Protein AF-A0A2K3LV44-F1 (afdb_monomer_lite)

pLDDT: mean 75.23, std 11.63, range [29.77, 89.19]

Structure (mmCIF, N/CA/C/O backbone):
data_AF-A0A2K3LV44-F1
#
_entry.id   AF-A0A2K3LV44-F1
#
loop_
_atom_site.group_PDB
_atom_site.id
_atom_site.type_symbol
_atom_site.label_atom_id
_atom_site.label_alt_id
_atom_site.label_comp_id
_atom_site.label_asym_id
_atom_site.label_entity_id
_atom_site.label_seq_id
_atom_site.pdbx_PDB_ins_code
_atom_site.Cartn_x
_atom_site.Cartn_y
_atom_site.Cartn_z
_atom_site.occupancy
_atom_site.B_iso_or_equiv
_atom_site.auth_seq_id
_atom_site.auth_comp_id
_atom_site.auth_asym_id
_atom_site.auth_atom_id
_atom_site.pdbx_PDB_model_num
ATOM 1 N N . VAL A 1 1 ? 7.890 -5.044 5.762 1.00 76.31 1 VAL A N 1
ATOM 2 C CA . VAL A 1 1 ? 8.309 -5.546 7.099 1.00 76.31 1 VAL A CA 1
ATOM 3 C C . VAL A 1 1 ? 7.248 -5.267 8.156 1.00 76.31 1 VAL A C 1
ATOM 5 O O . VAL A 1 1 ? 6.601 -6.219 8.564 1.00 76.31 1 VAL A O 1
ATOM 8 N N . ILE A 1 2 ? 6.997 -4.005 8.540 1.00 81.62 2 ILE A N 1
ATOM 9 C CA . ILE A 1 2 ? 6.018 -3.651 9.595 1.00 81.62 2 ILE A CA 1
ATOM 10 C C . ILE A 1 2 ? 4.618 -4.216 9.297 1.00 81.62 2 ILE A C 1
ATOM 12 O O . ILE A 1 2 ? 4.069 -4.942 10.119 1.00 81.62 2 ILE A O 1
ATOM 16 N N . GLY A 1 3 ? 4.086 -3.979 8.091 1.00 81.62 3 GLY A N 1
ATOM 17 C CA . GLY A 1 3 ? 2.780 -4.517 7.682 1.00 81.62 3 GLY A CA 1
ATOM 18 C C . GLY A 1 3 ? 2.704 -6.045 7.766 1.00 81.62 3 GLY A C 1
ATOM 19 O O . GLY A 1 3 ? 1.795 -6.594 8.370 1.00 81.62 3 GLY A O 1
ATOM 20 N N . THR A 1 4 ? 3.706 -6.758 7.254 1.00 84.38 4 THR A N 1
ATOM 21 C CA . THR A 1 4 ? 3.745 -8.225 7.325 1.00 84.38 4 THR A CA 1
ATOM 22 C C . THR A 1 4 ? 3.849 -8.745 8.766 1.00 84.38 4 THR A C 1
ATOM 24 O O . THR A 1 4 ? 3.206 -9.735 9.101 1.00 84.38 4 THR A O 1
ATOM 27 N N . ALA A 1 5 ? 4.614 -8.081 9.638 1.00 84.69 5 ALA A N 1
ATOM 28 C CA . ALA A 1 5 ? 4.724 -8.462 11.047 1.00 84.69 5 ALA A CA 1
ATOM 29 C C . ALA A 1 5 ? 3.389 -8.278 11.792 1.00 84.69 5 ALA A C 1
ATOM 31 O O . ALA A 1 5 ? 2.983 -9.160 12.549 1.00 84.69 5 ALA A O 1
ATOM 32 N N . PHE A 1 6 ? 2.668 -7.185 11.522 1.00 82.75 6 PHE A N 1
ATOM 33 C CA . PHE A 1 6 ? 1.318 -6.977 12.054 1.00 82.75 6 PHE A CA 1
ATOM 34 C C . PHE A 1 6 ? 0.302 -7.969 11.493 1.00 82.75 6 PHE A C 1
ATOM 36 O O . PHE A 1 6 ? -0.512 -8.499 12.247 1.00 82.75 6 PHE A O 1
ATOM 43 N N . ALA A 1 7 ? 0.386 -8.296 10.204 1.00 84.94 7 ALA A N 1
ATOM 44 C CA . ALA A 1 7 ? -0.467 -9.311 9.599 1.00 84.94 7 ALA A CA 1
ATOM 45 C C . ALA A 1 7 ? -0.284 -10.685 10.262 1.00 84.94 7 ALA A C 1
ATOM 47 O O . ALA A 1 7 ? -1.265 -11.358 10.570 1.00 84.94 7 ALA A O 1
ATOM 48 N N . LEU A 1 8 ? 0.965 -11.089 10.523 1.00 84.50 8 LEU A N 1
ATOM 49 C CA . LEU A 1 8 ? 1.279 -12.339 11.221 1.00 84.50 8 LEU A CA 1
ATOM 50 C C . LEU A 1 8 ? 0.765 -12.337 12.665 1.00 84.50 8 LEU A C 1
ATOM 52 O O . LEU A 1 8 ? 0.221 -13.349 13.114 1.00 84.50 8 LEU A O 1
ATOM 56 N N . ASN A 1 9 ? 0.879 -11.203 13.361 1.00 84.19 9 ASN A N 1
ATOM 57 C CA . ASN A 1 9 ? 0.291 -11.032 14.686 1.00 84.19 9 ASN A CA 1
ATOM 58 C C . ASN A 1 9 ? -1.231 -11.229 14.648 1.00 84.19 9 ASN A C 1
ATOM 60 O O . ASN A 1 9 ? -1.779 -11.986 15.438 1.00 84.19 9 ASN A O 1
ATOM 64 N N . MET A 1 10 ? -1.921 -10.647 13.671 1.00 78.75 10 MET A N 1
ATOM 65 C CA . MET A 1 10 ? -3.376 -10.782 13.554 1.00 78.75 10 MET A CA 1
ATOM 66 C C . MET A 1 10 ? -3.849 -12.179 13.127 1.00 78.75 10 MET A C 1
ATOM 68 O O . MET A 1 10 ? -4.867 -12.658 13.627 1.00 78.75 10 MET A O 1
ATOM 72 N N . LEU A 1 11 ? -3.155 -12.833 12.188 1.00 81.31 11 LEU A N 1
ATOM 73 C CA . LEU A 1 11 ? -3.575 -14.135 11.650 1.00 81.31 11 LEU A CA 1
ATOM 74 C C . LEU A 1 11 ? -3.263 -15.294 12.598 1.00 81.31 11 LEU A C 1
ATOM 76 O O . LEU A 1 11 ? -4.077 -16.207 12.736 1.00 81.31 11 LEU A O 1
ATOM 80 N N . PHE A 1 12 ? -2.084 -15.267 13.219 1.00 82.50 12 PHE A N 1
ATOM 81 C CA . PHE A 1 12 ? -1.539 -16.397 13.970 1.00 82.50 12 PHE A CA 1
ATOM 82 C C . PHE A 1 12 ? -1.337 -16.095 15.464 1.00 82.50 12 PHE A C 1
ATOM 84 O O . PHE A 1 12 ? -0.885 -16.977 16.188 1.00 82.50 12 PHE A O 1
ATOM 91 N N . ASN A 1 13 ? -1.676 -14.885 15.941 1.00 82.06 13 ASN A N 1
ATOM 92 C CA . ASN A 1 13 ? -1.375 -14.403 17.302 1.00 82.06 13 ASN A CA 1
ATOM 93 C C . ASN A 1 13 ? 0.116 -14.533 17.665 1.00 82.06 13 ASN A C 1
ATOM 95 O O . ASN A 1 13 ? 0.473 -14.807 18.810 1.00 82.06 13 ASN A O 1
ATOM 99 N N . ILE A 1 14 ? 0.999 -14.367 16.675 1.00 83.25 14 ILE A N 1
ATOM 100 C CA . ILE A 1 14 ? 2.451 -14.425 16.865 1.00 83.25 14 ILE A CA 1
ATOM 101 C C . ILE A 1 14 ? 2.949 -13.038 17.299 1.00 83.25 14 ILE A C 1
ATOM 103 O O . ILE A 1 14 ? 2.638 -12.053 16.628 1.00 83.25 14 ILE A O 1
ATOM 107 N N . PRO A 1 15 ? 3.772 -12.923 18.357 1.00 86.31 15 PRO A N 1
ATOM 108 C CA . PRO A 1 15 ? 4.292 -11.632 18.792 1.00 86.31 15 PRO A CA 1
ATOM 109 C C . PRO A 1 15 ? 5.104 -10.949 17.684 1.00 86.31 15 PRO A C 1
ATOM 111 O O . PRO A 1 15 ? 5.874 -11.587 16.962 1.00 86.31 15 PRO A O 1
ATOM 114 N N . VAL A 1 16 ? 4.966 -9.624 17.586 1.00 83.56 16 VAL A N 1
ATOM 115 C CA . VAL A 1 16 ? 5.512 -8.803 16.487 1.00 83.56 16 VAL A CA 1
ATOM 116 C C . VAL A 1 16 ? 7.018 -9.009 16.291 1.00 83.56 16 VAL A C 1
ATOM 118 O O . VAL A 1 16 ? 7.469 -9.077 15.153 1.00 83.56 16 VAL A O 1
ATOM 121 N N . TRP A 1 17 ? 7.790 -9.195 17.367 1.00 85.81 17 TRP A N 1
ATOM 122 C CA . TRP A 1 17 ? 9.231 -9.476 17.295 1.00 85.81 17 TRP A CA 1
ATOM 123 C C . TRP A 1 17 ? 9.557 -10.752 16.504 1.00 85.81 17 TRP A C 1
ATOM 125 O O . TRP A 1 17 ? 10.447 -10.740 15.653 1.00 85.81 17 TRP A O 1
ATOM 135 N N . ILE A 1 18 ? 8.797 -11.831 16.721 1.00 86.44 18 ILE A N 1
ATOM 136 C CA . ILE A 1 18 ? 8.933 -13.073 15.945 1.00 86.44 18 ILE A CA 1
ATOM 137 C C . ILE A 1 18 ? 8.455 -12.837 14.511 1.00 86.44 18 ILE A C 1
ATOM 139 O O . ILE A 1 18 ? 9.095 -13.298 13.568 1.00 86.44 18 ILE A O 1
ATOM 143 N N . GLY A 1 19 ? 7.380 -12.062 14.336 1.00 84.56 19 GLY A N 1
ATOM 144 C CA . GLY A 1 19 ? 6.898 -11.638 13.023 1.00 84.56 19 GLY A CA 1
ATOM 145 C C . GLY A 1 19 ? 7.983 -10.938 12.200 1.00 84.56 19 GLY A C 1
ATOM 146 O O . GLY A 1 19 ? 8.208 -11.307 11.053 1.00 84.56 19 GLY A O 1
ATOM 147 N N . VAL A 1 20 ? 8.718 -9.988 12.784 1.00 86.75 20 VAL A N 1
ATOM 148 C CA . VAL A 1 20 ? 9.829 -9.288 12.115 1.00 86.75 20 VAL A CA 1
ATOM 149 C C . VAL A 1 20 ? 10.936 -10.265 11.708 1.00 86.75 20 VAL A C 1
ATOM 151 O O . VAL A 1 20 ? 11.400 -10.227 10.567 1.00 86.75 20 VAL A O 1
ATOM 154 N N . LEU A 1 21 ? 11.318 -11.192 12.586 1.00 86.56 21 LEU A N 1
ATOM 155 C CA . LEU A 1 21 ? 12.355 -12.181 12.282 1.00 86.56 21 LEU A CA 1
ATOM 156 C C . LEU A 1 21 ? 11.927 -13.118 11.137 1.00 86.56 21 LEU A C 1
ATOM 158 O O . LEU A 1 21 ? 12.688 -13.358 10.198 1.00 86.56 21 LEU A O 1
ATOM 162 N N . LEU A 1 22 ? 10.664 -13.551 11.147 1.00 84.50 22 LEU A N 1
ATOM 163 C CA . LEU A 1 22 ? 10.071 -14.363 10.085 1.00 84.50 22 LEU A CA 1
ATOM 164 C C . LEU A 1 22 ? 9.977 -13.599 8.757 1.00 84.50 22 LEU A C 1
ATOM 166 O O . LEU A 1 22 ? 10.165 -14.180 7.689 1.00 84.50 22 LEU A O 1
ATOM 170 N N . THR A 1 23 ? 9.736 -12.286 8.802 1.00 84.56 23 THR A N 1
ATOM 171 C CA . THR A 1 23 ? 9.733 -11.469 7.583 1.00 84.56 23 THR A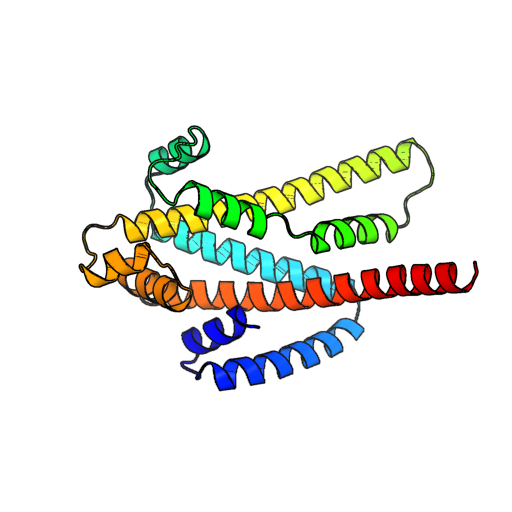 CA 1
ATOM 172 C C . THR A 1 23 ? 11.107 -11.392 6.937 1.00 84.56 23 THR A C 1
ATOM 174 O O . THR A 1 23 ? 11.175 -11.502 5.716 1.00 84.56 23 THR A O 1
ATOM 177 N N . GLY A 1 24 ? 12.184 -11.296 7.721 1.00 83.56 24 GLY A N 1
ATOM 178 C CA . GLY A 1 24 ? 13.554 -11.376 7.204 1.00 83.56 24 GLY A CA 1
ATOM 179 C C . GLY A 1 24 ? 13.852 -12.721 6.533 1.00 83.56 24 GLY A C 1
ATOM 180 O O . GLY A 1 24 ? 14.472 -12.767 5.475 1.00 83.56 24 GLY A O 1
ATOM 181 N N . LEU A 1 25 ? 13.334 -13.824 7.080 1.00 84.94 25 LEU A N 1
ATOM 182 C CA . LEU A 1 25 ? 13.419 -15.128 6.416 1.00 84.94 25 LEU A CA 1
ATOM 183 C C . LEU A 1 25 ? 12.634 -15.138 5.092 1.00 84.94 25 LEU A C 1
ATOM 185 O O . LEU A 1 25 ? 13.127 -15.624 4.075 1.00 84.94 25 LEU A O 1
ATOM 189 N N . SER A 1 26 ? 11.425 -14.562 5.085 1.00 81.94 26 SER A N 1
ATOM 190 C CA . SER A 1 26 ? 10.590 -14.489 3.880 1.00 81.94 26 SER A CA 1
ATOM 191 C C . SER A 1 26 ? 11.228 -13.644 2.776 1.00 81.94 26 SER A C 1
ATOM 193 O O . SER A 1 26 ? 11.139 -14.017 1.611 1.00 81.94 26 SER A O 1
ATOM 195 N N . THR A 1 27 ? 11.930 -12.556 3.119 1.00 82.25 27 THR A N 1
ATOM 196 C CA . THR A 1 27 ? 12.619 -11.719 2.128 1.00 82.25 27 THR A CA 1
ATOM 197 C C . THR A 1 27 ? 13.813 -12.445 1.512 1.00 82.25 27 THR A C 1
ATOM 199 O O . THR A 1 27 ? 14.011 -12.355 0.303 1.00 82.25 27 THR A O 1
ATOM 202 N N . LEU A 1 28 ? 14.567 -13.222 2.299 1.00 81.31 28 LEU A N 1
ATOM 203 C CA . LEU A 1 28 ? 15.644 -14.082 1.791 1.00 81.31 28 LEU A CA 1
ATOM 204 C C . LEU A 1 28 ? 15.109 -15.166 0.850 1.00 81.31 28 LEU A C 1
ATOM 206 O O . LEU A 1 28 ? 15.647 -15.369 -0.239 1.00 81.31 28 LEU A O 1
ATOM 210 N N . MET A 1 29 ? 14.016 -15.826 1.235 1.00 79.81 29 MET A N 1
ATOM 211 C CA . MET A 1 29 ? 13.343 -16.813 0.387 1.00 79.81 29 MET A CA 1
ATOM 212 C C . MET A 1 29 ? 12.825 -16.183 -0.913 1.00 79.81 29 MET A C 1
ATOM 214 O O . MET A 1 29 ? 12.915 -16.787 -1.981 1.00 79.81 29 MET A O 1
ATOM 218 N N . LEU A 1 30 ? 12.326 -14.951 -0.844 1.00 76.38 30 LEU A N 1
ATOM 219 C CA . LEU A 1 30 ? 11.831 -14.216 -2.001 1.00 76.38 30 LEU A CA 1
ATOM 220 C C . LEU A 1 30 ? 12.958 -13.791 -2.952 1.00 76.38 30 LEU A C 1
ATOM 222 O O . LEU A 1 30 ? 12.802 -13.907 -4.166 1.00 76.38 30 LEU A O 1
ATOM 226 N N . LEU A 1 31 ? 14.111 -13.380 -2.419 1.00 75.31 31 LEU A N 1
ATOM 227 C CA . LEU A 1 31 ? 15.324 -13.125 -3.205 1.00 75.31 31 LEU A CA 1
ATOM 228 C C . LEU A 1 31 ? 15.814 -14.395 -3.918 1.00 75.31 31 LEU A C 1
ATOM 230 O O . LEU A 1 31 ? 16.201 -14.329 -5.083 1.00 75.31 31 LEU A O 1
ATOM 234 N N . ALA A 1 32 ? 15.743 -15.558 -3.264 1.00 78.19 32 ALA A N 1
ATOM 235 C CA . ALA A 1 32 ? 16.048 -16.838 -3.906 1.00 78.19 32 ALA A CA 1
ATOM 236 C C . ALA A 1 32 ? 15.051 -17.160 -5.035 1.00 78.19 32 ALA A C 1
ATOM 238 O O . ALA A 1 32 ? 15.444 -17.604 -6.114 1.00 78.19 32 ALA A O 1
ATOM 239 N N . LEU A 1 33 ? 13.763 -16.866 -4.833 1.00 73.56 33 LEU A N 1
ATOM 240 C CA . LEU A 1 33 ? 12.731 -17.036 -5.859 1.00 73.56 33 LEU A CA 1
ATOM 241 C C . LEU A 1 33 ? 12.902 -16.054 -7.034 1.00 73.56 33 LEU A C 1
ATOM 243 O O . LEU A 1 33 ? 12.568 -16.389 -8.168 1.00 73.56 33 LEU A O 1
ATOM 247 N N . GLN A 1 34 ? 13.471 -14.869 -6.798 1.00 69.56 34 GLN A N 1
ATOM 248 C CA . GLN A 1 34 ? 13.750 -13.878 -7.843 1.00 69.56 34 GLN A CA 1
ATOM 249 C C . GLN A 1 34 ? 14.724 -14.415 -8.910 1.00 69.56 34 GLN A C 1
ATOM 251 O O . GLN A 1 34 ? 14.614 -14.051 -10.083 1.00 69.56 34 GLN A O 1
ATOM 256 N N . GLN A 1 35 ? 15.620 -15.341 -8.545 1.00 72.44 35 GLN A N 1
ATOM 257 C CA . GLN A 1 35 ? 16.549 -15.987 -9.483 1.00 72.44 35 GLN A CA 1
ATOM 258 C C . GLN A 1 35 ? 15.848 -16.909 -10.500 1.00 72.44 35 GLN A C 1
ATOM 260 O O . GLN A 1 35 ? 16.417 -17.205 -11.548 1.00 72.44 35 GLN A O 1
ATOM 265 N N . TYR A 1 36 ? 14.599 -17.319 -10.244 1.00 71.75 36 TYR A N 1
ATOM 266 C CA . TYR A 1 36 ? 13.826 -18.208 -11.124 1.00 71.75 36 TYR A CA 1
ATOM 267 C C . TYR A 1 36 ? 13.140 -17.501 -12.310 1.00 71.75 36 TYR A C 1
ATOM 269 O O . TYR A 1 36 ? 12.557 -18.167 -13.170 1.00 71.75 36 TYR A O 1
ATOM 277 N N . GLY A 1 37 ? 13.231 -16.169 -12.405 1.00 71.31 37 GLY A N 1
ATOM 278 C CA . GLY A 1 37 ? 12.916 -15.416 -13.623 1.00 71.31 37 GLY A CA 1
ATOM 279 C C . GLY A 1 37 ? 11.764 -14.408 -13.517 1.00 71.31 37 GLY A C 1
ATOM 280 O O . GLY A 1 37 ? 10.757 -14.614 -12.840 1.00 71.31 37 GLY A O 1
ATOM 281 N N . VAL A 1 38 ? 11.897 -13.318 -14.284 1.00 71.44 38 VAL A N 1
ATOM 282 C CA . VAL A 1 38 ? 11.047 -12.109 -14.227 1.00 71.44 38 VAL A CA 1
ATOM 283 C C . VAL A 1 38 ? 9.558 -12.387 -14.484 1.00 71.44 38 VAL A C 1
ATOM 285 O O . VAL A 1 38 ? 8.708 -11.827 -13.800 1.00 71.44 38 VAL A O 1
ATOM 288 N N . ARG A 1 39 ? 9.211 -13.301 -15.406 1.00 73.44 39 ARG A N 1
ATOM 289 C CA . ARG A 1 39 ? 7.797 -13.588 -15.740 1.00 73.44 39 ARG A CA 1
ATOM 290 C C . ARG A 1 39 ? 7.006 -14.209 -14.586 1.00 73.44 39 ARG A C 1
ATOM 292 O O . ARG A 1 39 ? 5.816 -13.951 -14.452 1.00 73.44 39 ARG A O 1
ATOM 299 N N . LYS A 1 40 ? 7.636 -15.068 -13.777 1.00 79.44 40 LYS A N 1
ATOM 300 C CA . LYS A 1 40 ? 6.963 -15.721 -12.637 1.00 79.44 40 LYS A CA 1
ATOM 301 C C . LYS A 1 40 ? 6.650 -14.711 -11.542 1.00 79.44 40 LYS A C 1
ATOM 303 O O . LYS A 1 40 ? 5.612 -14.793 -10.894 1.00 79.44 40 LYS A O 1
ATOM 308 N N . LEU A 1 41 ? 7.544 -13.748 -11.383 1.00 75.88 41 LEU A N 1
ATOM 309 C CA . LEU A 1 41 ? 7.432 -12.700 -10.395 1.00 75.88 41 LEU A CA 1
ATOM 310 C C . LEU A 1 41 ? 6.378 -11.654 -10.769 1.00 75.88 41 LEU A C 1
ATOM 312 O O . LEU A 1 41 ? 5.605 -11.247 -9.912 1.00 75.88 41 LEU A O 1
ATOM 316 N N . GLU A 1 42 ? 6.278 -11.293 -12.047 1.00 76.50 42 GLU A N 1
ATOM 317 C CA . GLU A 1 42 ? 5.192 -10.445 -12.553 1.00 76.50 42 GLU A CA 1
ATOM 318 C C . GLU A 1 42 ? 3.815 -11.068 -12.269 1.00 76.50 42 GLU A C 1
ATOM 320 O O . GLU A 1 42 ? 2.929 -10.406 -11.729 1.00 76.50 42 GLU A O 1
ATOM 325 N N . PHE A 1 43 ? 3.662 -12.374 -12.526 1.00 82.50 43 PHE A N 1
ATOM 326 C CA . PHE A 1 43 ? 2.434 -13.102 -12.196 1.00 82.50 43 PHE A CA 1
ATOM 327 C C . PHE A 1 43 ? 2.152 -13.122 -10.685 1.00 82.50 43 PHE A C 1
ATOM 329 O O . PHE A 1 43 ? 1.006 -12.955 -10.268 1.00 82.50 43 PHE A O 1
ATOM 336 N N . LEU A 1 44 ? 3.188 -13.286 -9.855 1.00 84.19 44 LEU A N 1
ATOM 337 C CA . LEU A 1 44 ? 3.063 -13.242 -8.397 1.00 84.19 44 LEU A CA 1
ATOM 338 C C . LEU A 1 44 ? 2.591 -11.864 -7.907 1.00 84.19 44 LEU A C 1
ATOM 340 O O . LEU A 1 44 ? 1.682 -11.799 -7.084 1.00 84.19 44 LEU A O 1
ATOM 344 N N . ILE A 1 45 ? 3.158 -10.770 -8.427 1.00 81.56 45 ILE A N 1
ATOM 345 C CA . ILE A 1 45 ? 2.728 -9.403 -8.089 1.00 81.56 45 ILE A CA 1
ATOM 346 C C . ILE A 1 45 ? 1.274 -9.188 -8.515 1.00 81.56 45 ILE A C 1
ATOM 348 O O . ILE A 1 45 ? 0.472 -8.717 -7.711 1.00 81.56 45 ILE A O 1
ATOM 352 N N . ALA A 1 46 ? 0.906 -9.576 -9.739 1.00 83.00 46 ALA A N 1
ATOM 353 C CA . ALA A 1 46 ? -0.468 -9.453 -10.224 1.00 83.00 46 ALA A CA 1
ATOM 354 C C . ALA A 1 46 ? -1.459 -10.221 -9.331 1.00 83.00 46 ALA A C 1
ATOM 356 O O . ALA A 1 46 ? -2.511 -9.691 -8.973 1.00 83.00 46 ALA A O 1
ATOM 357 N N . PHE A 1 47 ? -1.098 -11.434 -8.902 1.00 88.62 47 PHE A N 1
ATOM 358 C CA . PHE A 1 47 ? -1.887 -12.231 -7.961 1.00 88.62 47 PHE A CA 1
ATOM 359 C C . PHE A 1 47 ? -2.023 -11.562 -6.582 1.00 88.62 47 PHE A C 1
ATOM 361 O O . PHE A 1 47 ? -3.119 -11.526 -6.016 1.00 88.62 47 PHE A O 1
ATOM 368 N N . LEU A 1 48 ? -0.938 -10.994 -6.043 1.00 86.00 48 LEU A N 1
ATOM 369 C CA . LEU A 1 48 ? -0.950 -10.275 -4.764 1.00 86.00 48 LEU A CA 1
ATOM 370 C C . LEU A 1 48 ? -1.840 -9.026 -4.833 1.00 86.00 48 LEU A C 1
ATOM 372 O O . LEU A 1 48 ? -2.678 -8.829 -3.956 1.00 86.00 48 LEU A O 1
ATOM 376 N N . VAL A 1 49 ? -1.719 -8.222 -5.893 1.00 84.94 49 VAL A N 1
ATOM 377 C CA . VAL A 1 49 ? -2.552 -7.026 -6.108 1.00 84.94 49 VAL A CA 1
ATOM 378 C C . VAL A 1 49 ? -4.023 -7.402 -6.267 1.00 84.94 49 VAL A C 1
ATOM 380 O O . VAL A 1 49 ? -4.883 -6.771 -5.654 1.00 84.94 49 VAL A O 1
ATOM 383 N N . PHE A 1 50 ? -4.323 -8.459 -7.023 1.00 88.00 50 PHE A N 1
ATOM 384 C CA . PHE A 1 50 ? -5.687 -8.967 -7.158 1.00 88.00 50 PHE A CA 1
ATOM 385 C C . PHE A 1 50 ? -6.262 -9.428 -5.814 1.00 88.00 50 PHE A C 1
ATOM 387 O O . PHE A 1 50 ? -7.410 -9.125 -5.502 1.00 88.00 50 PHE A O 1
ATOM 394 N N . THR A 1 51 ? -5.455 -10.096 -4.986 1.00 89.19 51 THR A N 1
ATOM 395 C CA . THR A 1 51 ? -5.857 -10.515 -3.635 1.00 89.19 51 THR A CA 1
ATOM 396 C C . THR A 1 51 ? -6.193 -9.306 -2.760 1.00 89.19 51 THR A C 1
ATOM 398 O O . THR A 1 51 ? -7.240 -9.294 -2.119 1.00 89.19 51 THR A O 1
ATOM 401 N N . ILE A 1 52 ? -5.359 -8.258 -2.776 1.00 87.75 52 ILE A N 1
ATOM 402 C CA . ILE A 1 52 ? -5.612 -7.009 -2.036 1.00 87.75 52 ILE A CA 1
ATOM 403 C C . ILE A 1 52 ? -6.920 -6.362 -2.506 1.00 87.75 52 ILE A C 1
ATOM 405 O O . ILE A 1 52 ? -7.763 -6.007 -1.680 1.00 87.75 52 ILE A O 1
ATOM 409 N N . ALA A 1 53 ? -7.108 -6.245 -3.823 1.00 86.12 53 ALA A N 1
ATOM 410 C CA . ALA A 1 53 ? -8.319 -5.682 -4.409 1.00 86.12 53 ALA A CA 1
ATOM 411 C C . ALA A 1 53 ? -9.568 -6.477 -3.999 1.00 86.12 53 ALA A C 1
ATOM 413 O O . ALA A 1 53 ? -10.551 -5.886 -3.561 1.00 86.12 53 ALA A O 1
ATOM 414 N N . ALA A 1 54 ? -9.517 -7.809 -4.079 1.00 88.38 54 ALA A N 1
ATOM 415 C CA . ALA A 1 54 ? -10.620 -8.685 -3.698 1.00 88.38 54 ALA A CA 1
ATOM 416 C C . ALA A 1 54 ? -10.961 -8.578 -2.203 1.00 88.38 54 ALA A C 1
ATOM 418 O O . ALA A 1 54 ? -12.140 -8.513 -1.853 1.00 88.38 54 ALA A O 1
ATOM 419 N N . CYS A 1 55 ? -9.954 -8.510 -1.326 1.00 86.69 55 CYS A N 1
ATOM 420 C CA . CYS A 1 55 ? -10.159 -8.320 0.110 1.00 86.69 55 CYS A CA 1
ATOM 421 C C . CYS A 1 55 ? -10.878 -6.998 0.405 1.00 86.69 55 CYS A C 1
ATOM 423 O O . CYS A 1 55 ? -11.911 -7.012 1.069 1.00 86.69 55 CYS A O 1
ATOM 425 N N . PHE A 1 56 ? -10.389 -5.872 -0.124 1.00 83.12 56 PHE A N 1
ATOM 426 C CA . PHE A 1 56 ? -11.015 -4.570 0.132 1.00 83.12 56 PHE A CA 1
ATOM 427 C C . PHE A 1 56 ? -12.377 -4.412 -0.538 1.00 83.12 56 PHE A C 1
ATOM 429 O O . PHE A 1 56 ? -13.259 -3.769 0.027 1.00 83.12 56 PHE A O 1
ATOM 436 N N . TRP A 1 57 ? -12.593 -5.036 -1.697 1.00 84.44 57 TRP A N 1
ATOM 437 C CA . TRP A 1 57 ? -13.912 -5.067 -2.325 1.00 84.44 57 TRP A CA 1
ATOM 438 C C . TRP A 1 57 ? -14.917 -5.843 -1.471 1.00 84.44 57 TRP A C 1
ATOM 440 O O . TRP A 1 57 ? -16.051 -5.398 -1.288 1.00 84.44 57 TRP A O 1
ATOM 450 N N . ALA A 1 58 ? -14.504 -6.986 -0.915 1.00 84.31 58 ALA A N 1
ATOM 451 C CA . ALA A 1 58 ? -15.333 -7.739 0.016 1.00 84.31 58 ALA A CA 1
ATOM 452 C C . ALA A 1 58 ? -15.670 -6.889 1.251 1.00 84.31 58 ALA A C 1
ATOM 454 O O . ALA A 1 58 ? -16.844 -6.774 1.598 1.00 84.31 58 ALA A O 1
ATOM 455 N N . GLU A 1 59 ? -14.680 -6.235 1.868 1.00 79.75 59 GLU A N 1
ATOM 456 C CA . GLU A 1 59 ? -14.912 -5.359 3.027 1.00 79.75 59 GLU A CA 1
ATOM 457 C C . GLU A 1 59 ? -15.841 -4.185 2.713 1.00 79.75 59 GLU A C 1
ATOM 459 O O . GLU A 1 59 ? -16.740 -3.900 3.501 1.00 79.75 59 GLU A O 1
ATOM 464 N N . LEU A 1 60 ? -15.701 -3.560 1.542 1.00 80.00 60 LEU A N 1
ATOM 465 C CA . LEU A 1 60 ? -16.602 -2.502 1.088 1.00 80.00 60 LEU A CA 1
ATOM 466 C C . LEU A 1 60 ? -18.050 -3.003 0.963 1.00 80.00 60 LEU A C 1
ATOM 468 O O . LEU A 1 60 ? -18.987 -2.323 1.385 1.00 80.00 60 LEU A O 1
ATOM 472 N N . GLY A 1 61 ? -18.236 -4.215 0.429 1.00 79.12 61 GLY A N 1
ATOM 473 C CA . GLY A 1 61 ? -19.544 -4.865 0.324 1.00 79.12 61 GLY A CA 1
ATOM 474 C C . GLY A 1 61 ? -20.179 -5.190 1.681 1.00 79.12 61 GLY A C 1
ATOM 475 O O . GLY A 1 61 ? -21.401 -5.106 1.817 1.00 79.12 61 GLY A O 1
ATOM 476 N N . TYR A 1 62 ? -19.367 -5.516 2.691 1.00 77.06 62 TYR A N 1
ATOM 477 C CA . TYR A 1 62 ? -19.834 -5.740 4.064 1.00 77.06 62 TYR A CA 1
ATOM 478 C C . TYR A 1 62 ? -20.129 -4.435 4.810 1.00 77.06 62 TYR A C 1
ATOM 480 O O . TYR A 1 62 ? -21.139 -4.361 5.507 1.00 77.06 62 TYR A O 1
ATOM 488 N N . ALA A 1 63 ? -19.292 -3.409 4.641 1.00 71.00 63 ALA A N 1
ATOM 489 C CA . ALA A 1 63 ? -19.447 -2.117 5.306 1.00 71.00 63 ALA A CA 1
ATOM 490 C C . ALA A 1 63 ? -20.673 -1.335 4.824 1.00 71.00 63 ALA A C 1
ATOM 492 O O . ALA A 1 63 ? -21.185 -0.510 5.575 1.00 71.00 63 ALA A O 1
ATOM 493 N N . LYS A 1 64 ? -21.147 -1.599 3.594 1.00 71.12 64 LYS A N 1
ATOM 494 C CA . LYS A 1 64 ? -22.291 -0.921 2.953 1.00 71.12 64 LYS A CA 1
ATOM 495 C C . LYS A 1 64 ? -22.311 0.597 3.218 1.00 71.12 64 LYS A C 1
ATOM 497 O O . LYS A 1 64 ? -23.309 1.108 3.730 1.00 71.12 64 LYS A O 1
ATOM 502 N N . PRO A 1 65 ? -21.230 1.328 2.896 1.00 72.94 65 PRO A N 1
ATOM 503 C CA . PRO A 1 65 ? -21.235 2.778 3.037 1.00 72.94 65 PRO A CA 1
ATOM 504 C C . PRO A 1 65 ? -22.316 3.392 2.138 1.00 72.94 65 PRO A C 1
ATOM 506 O O . PRO A 1 65 ? -22.612 2.861 1.062 1.00 72.94 65 PRO A O 1
ATOM 509 N N . ASP A 1 66 ? -22.897 4.523 2.551 1.00 76.38 66 ASP A N 1
ATOM 510 C CA . ASP A 1 66 ? -23.834 5.253 1.698 1.00 76.38 66 ASP A CA 1
ATOM 511 C C . ASP A 1 66 ? -23.095 5.753 0.447 1.00 76.38 66 ASP A C 1
ATOM 513 O O . ASP A 1 66 ? -22.280 6.680 0.488 1.00 76.38 66 ASP A O 1
ATOM 517 N N . ALA A 1 67 ? -23.387 5.122 -0.692 1.00 75.69 67 ALA A N 1
ATOM 518 C CA . ALA A 1 67 ? -22.757 5.435 -1.967 1.00 75.69 67 ALA A CA 1
ATOM 519 C C . ALA A 1 67 ? -22.947 6.909 -2.366 1.00 75.69 67 ALA A C 1
ATOM 521 O O . ALA A 1 67 ? -22.091 7.470 -3.052 1.00 75.69 67 ALA A O 1
ATOM 522 N N . LYS A 1 68 ? -24.029 7.566 -1.921 1.00 77.75 68 LYS A N 1
ATOM 523 C CA . LYS A 1 68 ? -24.265 8.988 -2.207 1.00 77.75 68 LYS A CA 1
ATOM 524 C C . LYS A 1 68 ? -23.266 9.876 -1.477 1.00 77.75 68 LYS A C 1
ATOM 526 O O . LYS A 1 68 ? -22.794 10.849 -2.063 1.00 77.75 68 LYS A O 1
ATOM 531 N N . GLU A 1 69 ? -22.922 9.547 -0.235 1.00 76.12 69 GLU A N 1
ATOM 532 C CA . GLU A 1 69 ? -21.933 10.303 0.537 1.00 76.12 69 GLU A CA 1
ATOM 533 C C . GLU A 1 69 ? -20.520 10.095 -0.004 1.00 76.12 69 GLU A C 1
ATOM 535 O O . GLU A 1 69 ? -19.782 11.068 -0.158 1.00 76.12 69 GLU A O 1
ATOM 540 N N . VAL A 1 70 ? -20.173 8.862 -0.392 1.00 79.62 70 VAL A N 1
ATOM 541 C CA . VAL A 1 70 ? -18.870 8.546 -1.003 1.00 79.62 70 VAL A CA 1
ATOM 542 C C . VAL A 1 70 ? -18.684 9.302 -2.318 1.00 79.62 70 VAL A C 1
ATOM 544 O O . VAL A 1 70 ? -17.661 9.955 -2.517 1.00 79.62 70 VAL A O 1
ATOM 547 N N . VAL A 1 71 ? -19.689 9.281 -3.201 1.00 80.12 71 VAL A N 1
ATOM 548 C CA . VAL A 1 71 ? -19.641 10.012 -4.478 1.00 80.12 71 VAL A CA 1
ATOM 549 C C . VAL A 1 71 ? -19.591 11.520 -4.235 1.00 80.12 71 VAL A C 1
ATOM 551 O O . VAL A 1 71 ? -18.795 12.218 -4.857 1.00 80.12 71 VAL A O 1
ATOM 554 N N . LYS A 1 72 ? -20.373 12.045 -3.287 1.00 79.56 72 LYS A N 1
ATOM 555 C CA . LYS A 1 72 ? -20.331 13.473 -2.944 1.00 79.56 72 LYS A CA 1
ATOM 556 C C . LYS A 1 72 ? -18.963 13.892 -2.400 1.00 79.56 72 LYS A C 1
ATOM 558 O O . LYS A 1 72 ? -18.474 14.947 -2.789 1.00 79.56 72 LYS A O 1
ATOM 563 N N . GLY A 1 73 ? -18.333 13.070 -1.560 1.00 76.75 73 GLY A N 1
ATOM 564 C CA . GLY A 1 73 ? -16.976 13.300 -1.056 1.00 76.75 73 GLY A CA 1
ATOM 565 C C . GLY A 1 73 ? -15.903 13.223 -2.145 1.00 76.75 73 GLY A C 1
ATOM 566 O O . GLY A 1 73 ? -14.919 13.954 -2.080 1.00 76.75 73 GLY A O 1
ATOM 567 N N . LEU A 1 74 ? -16.119 12.402 -3.179 1.00 79.81 74 LEU A N 1
ATOM 568 C CA . LEU A 1 74 ? -15.216 12.288 -4.326 1.00 79.81 74 LEU A CA 1
ATOM 569 C C . LEU A 1 74 ? -15.217 13.545 -5.209 1.00 79.81 74 LEU A C 1
ATOM 571 O O . LEU A 1 74 ? -14.171 13.944 -5.713 1.00 79.81 74 LEU A O 1
ATOM 575 N N . PHE A 1 75 ? -16.388 14.163 -5.400 1.00 81.00 75 PHE A N 1
ATOM 576 C CA . PHE A 1 75 ? -16.561 15.323 -6.283 1.00 81.00 75 PHE A CA 1
ATOM 577 C C . PHE A 1 75 ? -16.498 16.677 -5.562 1.00 81.00 75 PHE A C 1
ATOM 579 O O . PHE A 1 75 ? -16.245 17.694 -6.207 1.00 81.00 75 PHE A O 1
ATOM 586 N N . VAL A 1 76 ? -16.718 16.717 -4.245 1.00 79.94 76 VAL A N 1
ATOM 587 C CA . VAL A 1 76 ? -16.721 17.954 -3.449 1.00 79.94 76 VAL A CA 1
ATOM 588 C C . VAL A 1 76 ? -15.652 17.867 -2.354 1.00 79.94 76 VAL A C 1
ATOM 590 O O . VAL A 1 76 ? -15.962 17.481 -1.224 1.00 79.94 76 VAL A O 1
ATOM 593 N N . PRO A 1 77 ? -14.392 18.244 -2.646 1.00 69.81 77 PRO A N 1
ATOM 594 C CA . PRO A 1 77 ? -13.341 18.263 -1.637 1.00 69.81 77 PRO A CA 1
ATOM 595 C C . PRO A 1 77 ? -13.641 19.347 -0.592 1.00 69.81 77 PRO A C 1
ATOM 597 O O . PRO A 1 77 ? -13.612 20.542 -0.885 1.00 69.81 77 PRO A O 1
ATOM 600 N N . GLN A 1 78 ? -13.941 18.937 0.642 1.00 72.19 78 GLN A N 1
ATOM 601 C CA . GLN A 1 78 ? -14.109 19.843 1.782 1.00 72.19 78 GLN A CA 1
ATOM 602 C C . GLN A 1 78 ? -13.060 19.529 2.845 1.00 72.19 78 GLN A C 1
ATOM 604 O O . GLN A 1 78 ? -13.106 18.485 3.488 1.00 72.19 78 GLN A O 1
ATOM 609 N N . LEU A 1 79 ? -12.133 20.458 3.066 1.00 68.38 79 LEU A N 1
ATOM 610 C CA . LEU A 1 79 ? -11.188 20.389 4.178 1.00 68.38 79 LEU A CA 1
ATOM 611 C C . LEU A 1 79 ? -11.835 21.062 5.391 1.00 68.38 79 LEU A C 1
ATOM 613 O O . LEU A 1 79 ? -11.762 22.278 5.552 1.00 68.38 79 LEU A O 1
ATOM 617 N N . LYS A 1 80 ? -12.533 20.279 6.218 1.00 66.31 80 LYS A N 1
ATOM 618 C CA . LYS A 1 80 ? -13.120 20.760 7.476 1.00 66.31 80 LYS A CA 1
ATOM 619 C C . LYS A 1 80 ? -12.280 20.275 8.658 1.00 66.31 80 LYS A C 1
ATOM 621 O O . LYS A 1 80 ? -12.093 19.075 8.820 1.00 66.31 80 LYS A O 1
ATOM 626 N N . GLY A 1 81 ? -11.817 21.209 9.490 1.00 68.06 81 GLY A N 1
ATOM 627 C CA . GLY A 1 81 ? -11.131 20.929 10.758 1.00 68.06 81 GLY A CA 1
ATOM 628 C C . GLY A 1 81 ? -9.609 21.121 10.739 1.00 68.06 81 GLY A C 1
ATOM 629 O O . GLY A 1 81 ? -8.951 21.040 9.701 1.00 68.06 81 GLY A O 1
ATOM 630 N N . SER A 1 82 ? -9.043 21.373 11.921 1.00 62.09 82 SER A N 1
ATOM 631 C CA . SER A 1 82 ? -7.599 21.463 12.160 1.00 62.09 82 SER A CA 1
ATOM 632 C C . SER A 1 82 ? -6.980 20.060 12.146 1.00 62.09 82 SER A C 1
ATOM 634 O O . SER A 1 82 ? -7.058 19.340 13.135 1.00 62.09 82 SER A O 1
ATOM 636 N N . GLY A 1 83 ? -6.416 19.649 11.007 1.00 72.06 83 GLY A N 1
ATOM 637 C CA . GLY A 1 83 ? -5.768 18.336 10.830 1.00 72.06 83 GLY A CA 1
ATOM 638 C C . GLY A 1 83 ? -6.084 17.651 9.496 1.00 72.06 83 GLY A C 1
ATOM 639 O O . GLY A 1 83 ? -5.286 16.850 9.014 1.00 72.06 83 GLY A O 1
ATOM 640 N N . ALA A 1 84 ? -7.185 18.034 8.838 1.00 76.88 84 ALA A N 1
ATOM 641 C CA . ALA A 1 84 ? -7.593 17.471 7.546 1.00 76.88 84 ALA A CA 1
ATOM 642 C C . ALA A 1 84 ? -6.541 17.695 6.445 1.00 76.88 84 ALA A C 1
ATOM 644 O O . ALA A 1 84 ? -6.264 16.797 5.653 1.00 76.88 84 ALA A O 1
ATOM 645 N N . THR A 1 85 ? -5.901 18.867 6.429 1.00 81.38 85 THR A N 1
ATOM 646 C CA . THR A 1 85 ? -4.821 19.179 5.481 1.00 81.38 85 THR A CA 1
ATOM 647 C C . THR A 1 85 ? -3.599 18.286 5.697 1.00 81.38 85 THR A C 1
ATOM 649 O O . THR A 1 85 ? -3.000 17.837 4.726 1.00 81.38 85 THR A O 1
ATOM 652 N N . GLY A 1 86 ? -3.255 17.987 6.955 1.00 83.06 86 GLY A N 1
ATOM 653 C CA . GLY A 1 86 ? -2.148 17.089 7.287 1.00 83.06 86 GLY A CA 1
ATOM 654 C C . GLY A 1 86 ? -2.400 15.680 6.759 1.00 83.06 86 GLY A C 1
ATOM 655 O O . GLY A 1 86 ? -1.575 15.151 6.024 1.00 83.06 86 GLY A O 1
ATOM 656 N N . LEU A 1 87 ? -3.586 15.125 7.028 1.00 79.62 87 LEU A N 1
ATOM 657 C CA . LEU A 1 87 ? -3.989 13.811 6.518 1.00 79.62 87 LEU A CA 1
ATOM 658 C C . LEU A 1 87 ? -4.036 13.764 4.985 1.00 79.62 87 LEU A C 1
ATOM 660 O O . LEU A 1 87 ? -3.591 12.784 4.394 1.00 79.62 87 LEU A O 1
ATOM 664 N N . ALA A 1 88 ? -4.518 14.825 4.331 1.00 81.62 88 ALA A N 1
ATOM 665 C CA . ALA A 1 88 ? -4.542 14.910 2.872 1.00 81.62 88 ALA A CA 1
ATOM 666 C C . ALA A 1 88 ? -3.126 14.917 2.269 1.00 81.62 88 ALA A C 1
ATOM 668 O O . ALA A 1 88 ? -2.869 14.204 1.299 1.00 81.62 88 ALA A O 1
ATOM 669 N N . ILE A 1 89 ? -2.196 15.674 2.863 1.00 84.75 89 ILE A N 1
ATOM 670 C CA . ILE A 1 89 ? -0.786 15.695 2.444 1.00 84.75 89 ILE A CA 1
ATOM 671 C C . ILE A 1 89 ? -0.131 14.332 2.700 1.00 84.75 89 ILE A C 1
ATOM 673 O O . ILE A 1 89 ? 0.555 13.819 1.817 1.00 84.75 89 ILE A O 1
ATOM 677 N N . SER A 1 90 ? -0.370 13.714 3.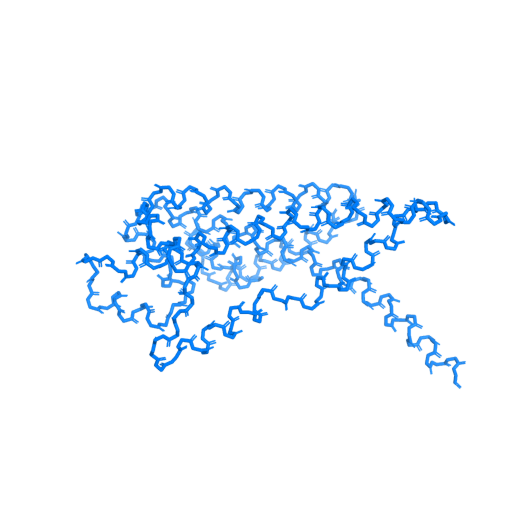861 1.00 84.62 90 SER A N 1
ATOM 678 C CA . SER A 1 90 ? 0.137 12.374 4.183 1.00 84.62 90 SER A CA 1
ATOM 679 C C . SER A 1 90 ? -0.369 11.319 3.200 1.00 84.62 90 SER A C 1
ATOM 681 O O . SER A 1 90 ? 0.415 10.489 2.742 1.00 84.62 90 SER A O 1
ATOM 683 N N . LEU A 1 91 ? -1.649 11.376 2.821 1.00 82.25 91 LEU A N 1
ATOM 684 C CA . LEU A 1 91 ? -2.234 10.465 1.841 1.00 82.25 91 LEU A CA 1
ATOM 685 C C . LEU A 1 91 ? -1.630 10.683 0.449 1.00 82.25 91 LEU A C 1
ATOM 687 O O . LEU A 1 91 ? -1.261 9.722 -0.219 1.00 82.25 91 LEU A O 1
ATOM 691 N N . LEU A 1 92 ? -1.450 11.938 0.029 1.00 83.50 92 LEU A N 1
ATOM 692 C CA . LEU A 1 92 ? -0.810 12.259 -1.248 1.00 83.50 92 LEU A CA 1
ATOM 693 C C . LEU A 1 92 ? 0.650 11.776 -1.296 1.00 83.50 92 LEU A C 1
ATOM 695 O O . LEU A 1 92 ? 1.065 11.181 -2.290 1.00 83.50 92 LEU A O 1
ATOM 699 N N . GLY A 1 93 ? 1.409 11.964 -0.213 1.00 81.31 93 GLY A N 1
ATOM 700 C CA . GLY A 1 93 ? 2.786 11.478 -0.092 1.00 81.31 93 GLY A CA 1
ATOM 701 C C . GLY A 1 93 ? 2.893 9.951 -0.089 1.00 81.31 93 GLY A C 1
ATOM 702 O O . GLY A 1 93 ? 3.807 9.401 -0.697 1.00 81.31 93 GLY A O 1
ATOM 703 N N . ALA A 1 94 ? 1.938 9.253 0.532 1.00 80.00 94 ALA A N 1
ATOM 704 C CA . ALA A 1 94 ? 1.880 7.792 0.500 1.00 80.00 94 ALA A CA 1
ATOM 705 C C . ALA A 1 94 ? 1.574 7.244 -0.907 1.00 80.00 94 ALA A C 1
ATOM 707 O O . ALA A 1 94 ? 2.070 6.182 -1.280 1.00 80.00 94 ALA A O 1
ATOM 708 N N . MET A 1 95 ? 0.781 7.974 -1.697 1.00 77.88 95 MET A N 1
ATOM 709 C CA . MET A 1 95 ? 0.373 7.573 -3.048 1.00 77.88 95 MET A CA 1
ATOM 710 C C . MET A 1 95 ? 1.459 7.812 -4.101 1.00 77.88 95 MET A C 1
ATOM 712 O O . MET A 1 95 ? 1.604 7.025 -5.040 1.00 77.88 95 MET A O 1
ATOM 716 N N . VAL A 1 96 ? 2.234 8.888 -3.962 1.00 77.62 96 VAL A N 1
ATOM 717 C CA . VAL A 1 96 ? 3.302 9.238 -4.906 1.00 77.62 96 VAL A CA 1
ATOM 718 C C . VAL A 1 96 ? 4.623 8.640 -4.426 1.00 77.62 96 VAL A C 1
ATOM 720 O O . VAL A 1 96 ? 5.446 9.298 -3.796 1.00 77.62 96 VAL A O 1
ATOM 723 N N . MET A 1 97 ? 4.834 7.361 -4.740 1.00 75.44 97 MET A N 1
ATOM 724 C CA . MET A 1 97 ? 6.076 6.652 -4.421 1.00 75.44 97 MET A CA 1
ATOM 725 C C . MET A 1 97 ? 7.161 6.949 -5.476 1.00 75.44 97 MET A C 1
ATOM 727 O O . MET A 1 97 ? 7.044 6.479 -6.612 1.00 75.44 97 MET A O 1
ATOM 731 N N . PRO A 1 98 ? 8.253 7.666 -5.143 1.00 71.88 98 PRO A N 1
ATOM 732 C CA . PRO A 1 98 ? 9.249 8.088 -6.133 1.00 71.88 98 PRO A CA 1
ATOM 733 C C . PRO A 1 98 ? 9.971 6.908 -6.797 1.00 71.88 98 PRO A C 1
ATOM 735 O O . PRO A 1 98 ? 10.232 6.937 -7.995 1.00 71.88 98 PRO A O 1
ATOM 738 N N . HIS A 1 99 ? 10.231 5.824 -6.063 1.00 69.81 99 HIS A N 1
ATOM 739 C CA . HIS A 1 99 ? 10.878 4.629 -6.617 1.00 69.81 99 HIS A CA 1
ATOM 740 C C . HIS A 1 99 ? 10.035 3.929 -7.695 1.00 69.81 99 HIS A C 1
ATOM 742 O O . HIS A 1 99 ? 10.601 3.356 -8.625 1.00 69.81 99 HIS A O 1
ATOM 748 N N . ASN A 1 100 ? 8.700 4.016 -7.627 1.00 72.19 100 ASN A N 1
ATOM 749 C CA . ASN A 1 100 ? 7.832 3.460 -8.666 1.00 72.19 100 ASN A CA 1
ATOM 750 C C . ASN A 1 100 ? 7.963 4.239 -9.983 1.00 72.19 100 ASN A C 1
ATOM 752 O O . ASN A 1 100 ? 7.901 3.623 -11.042 1.00 72.19 100 ASN A O 1
ATOM 756 N N . LEU A 1 101 ? 8.213 5.555 -9.942 1.00 73.19 101 LEU A N 1
ATOM 757 C CA . LEU A 1 101 ? 8.459 6.360 -11.149 1.00 73.19 101 LEU A CA 1
ATOM 758 C C . LEU A 1 101 ? 9.748 5.928 -11.867 1.00 73.19 101 LEU A C 1
ATOM 760 O O . LEU A 1 101 ? 9.761 5.782 -13.094 1.00 73.19 101 LEU A O 1
ATOM 764 N N . PHE A 1 102 ? 10.816 5.667 -11.106 1.00 68.56 102 PHE A N 1
ATOM 765 C CA . PHE A 1 102 ? 12.085 5.177 -11.653 1.00 68.56 102 PHE A CA 1
ATOM 766 C C . PHE A 1 102 ? 11.957 3.759 -12.215 1.00 68.56 102 PHE A C 1
ATOM 768 O O . PHE A 1 102 ? 12.382 3.505 -13.343 1.00 68.56 102 PHE A O 1
ATOM 775 N N . LEU A 1 103 ? 11.312 2.851 -11.475 1.00 68.00 103 LEU A N 1
ATOM 776 C CA . LEU A 1 103 ? 11.093 1.475 -11.921 1.00 68.00 103 LEU A CA 1
ATOM 777 C C . LEU A 1 103 ? 10.256 1.423 -13.204 1.00 68.00 103 LEU A C 1
ATOM 779 O O . LEU A 1 103 ? 10.599 0.701 -14.138 1.00 68.00 103 LEU A O 1
ATOM 783 N N . HIS A 1 104 ? 9.185 2.213 -13.275 1.00 67.94 104 HIS A N 1
ATOM 784 C CA . HIS A 1 104 ? 8.318 2.253 -14.447 1.00 67.94 104 HIS A CA 1
ATOM 785 C C . HIS A 1 104 ? 9.057 2.785 -15.684 1.00 67.94 104 HIS A C 1
ATOM 787 O O . HIS A 1 104 ? 8.892 2.258 -16.782 1.00 67.94 104 HIS A O 1
ATOM 793 N N . SER A 1 105 ? 9.936 3.775 -15.504 1.00 71.00 105 SER A N 1
ATOM 794 C CA . SER A 1 105 ? 10.797 4.282 -16.578 1.00 71.00 105 SER A CA 1
ATOM 795 C C . SER A 1 105 ? 11.790 3.215 -17.062 1.00 71.00 105 SER A C 1
ATOM 797 O O . SER A 1 105 ? 11.928 2.998 -18.267 1.00 71.00 105 SER A O 1
ATOM 799 N N . ALA A 1 106 ? 12.426 2.483 -16.140 1.00 68.06 106 ALA A N 1
ATOM 800 C CA . ALA A 1 106 ? 13.359 1.402 -16.466 1.00 68.06 106 ALA A CA 1
ATOM 801 C C . ALA A 1 106 ? 12.676 0.214 -17.175 1.00 68.06 106 ALA A C 1
ATOM 803 O O . ALA A 1 106 ? 13.220 -0.337 -18.134 1.00 68.06 106 ALA A O 1
ATOM 804 N N . LEU A 1 107 ? 11.457 -0.152 -16.764 1.00 67.12 107 LEU A N 1
ATOM 805 C CA . LEU A 1 107 ? 10.679 -1.219 -17.403 1.00 67.12 107 LEU A CA 1
ATOM 806 C C . LEU A 1 107 ? 10.306 -0.877 -18.851 1.00 67.12 107 LEU A C 1
ATOM 808 O O . LEU A 1 107 ? 10.404 -1.747 -19.719 1.00 67.12 107 LEU A O 1
ATOM 812 N N . VAL A 1 108 ? 9.954 0.381 -19.135 1.00 66.94 108 VAL A N 1
ATOM 813 C CA . VAL A 1 108 ? 9.687 0.851 -20.508 1.00 66.94 108 VAL A CA 1
ATOM 814 C C . VAL A 1 108 ? 10.938 0.735 -21.387 1.00 66.94 108 VAL A C 1
ATOM 816 O O . VAL A 1 108 ? 10.839 0.326 -22.543 1.00 66.94 108 VAL A O 1
ATOM 819 N N . LEU A 1 109 ? 12.122 1.020 -20.835 1.00 65.88 109 LEU A N 1
ATOM 820 C CA . LEU A 1 109 ? 13.412 0.885 -21.530 1.00 65.88 109 LEU A CA 1
ATOM 821 C C . LEU A 1 109 ? 13.841 -0.577 -21.747 1.00 65.88 109 LEU A C 1
ATOM 823 O O . LEU A 1 109 ? 14.573 -0.867 -22.692 1.00 65.88 109 LEU A O 1
ATOM 827 N N . SER A 1 110 ? 13.382 -1.506 -20.904 1.00 64.12 110 SER A N 1
ATOM 828 C CA . SER A 1 110 ? 13.758 -2.927 -20.976 1.00 64.12 110 SER A CA 1
ATOM 829 C C . SER A 1 110 ? 13.095 -3.700 -22.129 1.00 64.12 110 SER A C 1
ATOM 831 O O . SER A 1 110 ? 13.589 -4.755 -22.541 1.00 64.12 110 SER A O 1
ATOM 833 N N . ARG A 1 111 ? 11.977 -3.201 -22.680 1.00 62.78 111 ARG A N 1
ATOM 834 C CA . ARG A 1 111 ? 11.216 -3.897 -23.730 1.00 62.78 111 ARG A CA 1
ATOM 835 C C . ARG A 1 111 ? 11.749 -3.512 -25.119 1.00 62.78 111 ARG A C 1
ATOM 837 O O . ARG A 1 111 ? 11.964 -2.342 -25.419 1.00 62.78 111 ARG A O 1
ATOM 844 N N . LYS A 1 112 ? 11.958 -4.497 -26.004 1.00 61.19 112 LYS A N 1
ATOM 845 C CA . LYS A 1 112 ? 12.415 -4.260 -27.389 1.00 61.19 112 LYS A CA 1
ATOM 846 C C . LYS A 1 112 ? 11.320 -3.558 -28.203 1.00 61.19 112 LYS A C 1
ATOM 848 O O . LYS A 1 112 ? 10.446 -4.219 -28.754 1.00 61.19 112 LYS A O 1
ATOM 853 N N . ILE A 1 113 ? 11.377 -2.231 -28.285 1.00 70.50 113 ILE A N 1
ATOM 854 C CA . ILE A 1 113 ? 10.473 -1.417 -29.109 1.00 70.50 113 ILE A CA 1
ATOM 855 C C . ILE A 1 113 ? 11.164 -1.130 -30.454 1.00 70.50 113 ILE A C 1
ATOM 857 O O . ILE A 1 113 ? 12.329 -0.716 -30.462 1.00 70.50 113 ILE A O 1
ATOM 861 N N . PRO A 1 114 ? 10.497 -1.328 -31.607 1.00 68.62 114 PRO A N 1
ATOM 862 C CA . PRO A 1 114 ? 11.050 -0.916 -32.893 1.00 68.62 114 PRO A CA 1
ATOM 863 C C . PRO A 1 114 ? 11.281 0.603 -32.896 1.00 68.62 114 PRO A C 1
ATOM 865 O O . PRO A 1 114 ? 10.367 1.368 -32.592 1.00 68.62 114 PRO A O 1
ATOM 868 N N . ARG A 1 115 ? 12.490 1.055 -33.270 1.00 70.25 115 ARG A N 1
ATOM 869 C CA . ARG A 1 115 ? 12.900 2.480 -33.295 1.00 70.25 115 ARG A CA 1
ATOM 870 C C . ARG A 1 115 ? 12.253 3.295 -34.433 1.00 70.25 115 ARG A C 1
ATOM 872 O O . ARG A 1 115 ? 12.899 4.119 -35.067 1.00 70.25 115 ARG A O 1
ATOM 879 N N . SER A 1 116 ? 10.978 3.048 -34.717 1.00 81.50 116 SER A N 1
ATOM 880 C CA . SER A 1 116 ? 10.159 3.821 -35.651 1.00 81.50 116 SER A CA 1
ATOM 881 C C . SER A 1 116 ? 9.246 4.765 -34.872 1.00 81.50 116 SER A C 1
ATOM 883 O O . SER A 1 116 ? 8.682 4.374 -33.852 1.00 81.50 116 SER A O 1
ATOM 885 N N . VAL A 1 117 ? 9.033 5.986 -35.376 1.00 78.25 117 VAL A N 1
ATOM 886 C CA . VAL A 1 117 ? 8.140 6.995 -34.765 1.00 78.25 117 VAL A CA 1
ATOM 887 C C . VAL A 1 117 ? 6.732 6.432 -34.523 1.00 78.25 117 VAL A C 1
ATOM 889 O O . VAL A 1 117 ? 6.115 6.702 -33.492 1.00 78.25 117 VAL A O 1
ATOM 892 N N . ARG A 1 118 ? 6.237 5.592 -35.443 1.00 80.19 118 ARG A N 1
ATOM 893 C CA . ARG A 1 118 ? 4.935 4.918 -35.317 1.00 80.19 118 ARG A CA 1
ATOM 894 C C . ARG A 1 118 ? 4.936 3.874 -34.194 1.00 80.19 118 ARG A C 1
ATOM 896 O O . ARG A 1 118 ? 4.014 3.865 -33.387 1.00 80.19 118 ARG A O 1
ATOM 903 N N . GLY A 1 119 ? 6.001 3.073 -34.103 1.00 77.94 119 GLY A N 1
ATOM 904 C CA . GLY A 1 119 ? 6.165 2.041 -33.074 1.00 77.94 119 GLY A CA 1
ATOM 905 C C . GLY A 1 119 ? 6.323 2.611 -31.663 1.00 77.94 119 GLY A C 1
ATOM 906 O O . GLY A 1 119 ? 5.744 2.081 -30.720 1.00 77.94 119 GLY A O 1
ATOM 907 N N . ILE A 1 120 ? 7.028 3.738 -31.518 1.00 79.44 120 ILE A N 1
ATOM 908 C CA . ILE A 1 120 ? 7.176 4.439 -30.233 1.00 79.44 120 ILE A CA 1
ATOM 909 C C . ILE A 1 120 ? 5.832 5.012 -29.767 1.00 79.44 120 ILE A C 1
ATOM 911 O O . ILE A 1 120 ? 5.474 4.868 -28.599 1.00 79.44 120 ILE A O 1
ATOM 915 N N . LYS A 1 121 ? 5.058 5.634 -30.669 1.00 80.38 121 LYS A N 1
ATOM 916 C CA . LYS A 1 121 ? 3.745 6.210 -30.332 1.00 80.38 121 LYS A CA 1
ATOM 917 C C . LYS A 1 121 ? 2.738 5.140 -29.908 1.00 80.38 121 LYS A C 1
ATOM 919 O O . LYS A 1 121 ? 1.975 5.353 -28.969 1.00 80.38 121 LYS A O 1
ATOM 924 N N . GLU A 1 122 ? 2.745 3.998 -30.588 1.00 81.00 122 GLU A N 1
ATOM 925 C CA . GLU A 1 122 ? 1.878 2.866 -30.270 1.00 81.00 122 GLU A CA 1
ATOM 926 C C . GLU A 1 122 ? 2.270 2.203 -28.942 1.00 81.00 122 GLU A C 1
ATOM 928 O O . GLU A 1 122 ? 1.410 2.026 -28.080 1.00 81.00 122 GLU A O 1
ATOM 933 N N . ALA A 1 123 ? 3.566 1.965 -28.712 1.00 78.12 123 ALA A N 1
ATOM 934 C CA . ALA A 1 123 ? 4.067 1.479 -27.428 1.00 78.12 123 ALA A CA 1
ATOM 935 C C . ALA A 1 123 ? 3.688 2.425 -26.278 1.00 78.12 123 ALA A C 1
ATOM 937 O O . ALA A 1 123 ? 3.138 1.978 -25.276 1.00 78.12 123 ALA A O 1
ATOM 938 N N . CYS A 1 124 ? 3.899 3.735 -26.441 1.00 78.56 124 CYS A N 1
ATOM 939 C CA . CYS A 1 124 ? 3.537 4.740 -25.439 1.00 78.56 124 CYS A CA 1
ATOM 940 C C . CYS A 1 124 ? 2.033 4.724 -25.116 1.00 78.56 124 CYS A C 1
ATOM 942 O O . CYS A 1 124 ? 1.653 4.805 -23.951 1.00 78.56 124 CYS A O 1
ATOM 944 N N . ARG A 1 125 ? 1.167 4.546 -26.124 1.00 79.38 125 ARG A N 1
ATOM 945 C CA . ARG A 1 125 ? -0.285 4.445 -25.913 1.00 79.38 125 ARG A CA 1
ATOM 946 C C . ARG A 1 125 ? -0.666 3.201 -25.111 1.00 79.38 125 ARG A C 1
ATOM 948 O O . ARG A 1 125 ? -1.471 3.316 -24.192 1.00 79.38 125 ARG A O 1
ATOM 955 N N . PHE A 1 126 ? -0.098 2.038 -25.433 1.00 81.12 126 PHE A N 1
ATOM 956 C CA . PHE A 1 126 ? -0.344 0.812 -24.668 1.00 81.12 126 PHE A CA 1
ATOM 957 C C . PHE A 1 126 ? 0.150 0.936 -23.226 1.00 81.12 126 PHE A C 1
ATOM 959 O O . PHE A 1 126 ? -0.600 0.612 -22.310 1.00 81.12 126 PHE A O 1
ATOM 966 N N . TYR A 1 127 ? 1.345 1.498 -23.024 1.00 76.56 127 TYR A N 1
ATOM 967 C CA . TYR A 1 127 ? 1.879 1.756 -21.687 1.00 76.56 127 TYR A CA 1
ATOM 968 C C . TYR A 1 127 ? 1.004 2.718 -20.888 1.00 76.56 127 TYR A C 1
ATOM 970 O O . TYR A 1 127 ? 0.704 2.446 -19.733 1.00 76.56 127 TYR A O 1
ATOM 978 N N . MET A 1 128 ? 0.539 3.810 -21.496 1.00 78.00 128 MET A N 1
ATOM 979 C CA . MET A 1 128 ? -0.354 4.752 -20.821 1.00 78.00 128 MET A CA 1
ATOM 980 C C . MET A 1 128 ? -1.646 4.066 -20.361 1.00 78.00 128 MET A C 1
ATOM 982 O O . MET A 1 128 ? -2.090 4.308 -19.245 1.00 78.00 128 MET A O 1
ATOM 986 N N . ILE A 1 129 ? -2.236 3.204 -21.195 1.00 83.88 129 ILE A N 1
ATOM 987 C CA . ILE A 1 129 ? -3.460 2.464 -20.854 1.00 83.88 129 ILE A CA 1
ATOM 988 C C . ILE A 1 129 ? -3.195 1.458 -19.729 1.00 83.88 129 ILE A C 1
ATOM 990 O O . ILE A 1 129 ? -3.982 1.385 -18.788 1.00 83.88 129 ILE A O 1
ATOM 994 N N . GLU A 1 130 ? -2.091 0.714 -19.798 1.00 80.44 130 GLU A N 1
ATOM 995 C CA . GLU A 1 130 ? -1.694 -0.258 -18.774 1.00 80.44 130 GLU A CA 1
ATOM 996 C C . GLU A 1 130 ? -1.467 0.420 -17.414 1.00 80.44 130 GLU A C 1
ATOM 998 O O . GLU A 1 130 ? -2.067 0.026 -16.411 1.00 80.44 130 GLU A O 1
ATOM 1003 N N . SER A 1 131 ? -0.687 1.505 -17.385 1.00 80.06 131 SER A N 1
ATOM 1004 C CA . SER A 1 131 ? -0.456 2.287 -16.168 1.00 80.06 131 SER A CA 1
ATOM 1005 C C . SER A 1 131 ? -1.735 2.944 -15.658 1.00 80.06 131 SER A C 1
ATOM 1007 O O . SER A 1 131 ? -1.985 2.930 -14.456 1.00 80.06 131 SER A O 1
ATOM 1009 N N . ALA A 1 132 ? -2.564 3.503 -16.545 1.00 84.19 132 ALA A N 1
ATOM 1010 C CA . ALA A 1 132 ? -3.833 4.115 -16.159 1.00 84.19 132 ALA A CA 1
ATOM 1011 C C . ALA A 1 132 ? -4.779 3.087 -15.531 1.00 84.19 132 ALA A C 1
ATOM 1013 O O . ALA A 1 132 ? -5.424 3.389 -14.530 1.00 84.19 132 ALA A O 1
ATOM 1014 N N . PHE A 1 133 ? -4.830 1.865 -16.066 1.00 85.06 133 PHE A N 1
ATOM 1015 C CA . PHE A 1 133 ? -5.617 0.780 -15.488 1.00 85.06 133 PHE A CA 1
ATOM 1016 C C . PHE A 1 133 ? -5.094 0.375 -14.104 1.00 85.06 133 PHE A C 1
ATOM 1018 O O . PHE A 1 133 ? -5.875 0.277 -13.158 1.00 85.06 133 PHE A O 1
ATOM 1025 N N . ALA A 1 134 ? -3.777 0.215 -13.947 1.00 81.31 134 ALA A N 1
ATOM 1026 C CA . ALA A 1 134 ? -3.173 -0.102 -12.653 1.00 81.31 134 ALA A CA 1
ATOM 1027 C C . ALA A 1 134 ? -3.437 0.996 -11.603 1.00 81.31 134 ALA A C 1
ATOM 1029 O O . ALA A 1 134 ? -3.839 0.693 -10.477 1.00 81.31 134 ALA A O 1
ATOM 1030 N N . LEU A 1 135 ? -3.283 2.273 -11.977 1.00 83.06 135 LEU A N 1
ATOM 1031 C CA . LEU A 1 135 ? -3.593 3.406 -11.099 1.00 83.06 135 LEU A CA 1
ATOM 1032 C C . LEU A 1 135 ? -5.089 3.506 -10.785 1.00 83.06 135 LEU A C 1
ATOM 1034 O O . LEU A 1 135 ? -5.434 3.852 -9.660 1.00 83.06 135 LEU A O 1
ATOM 1038 N N . MET A 1 136 ? -5.976 3.180 -11.730 1.00 85.62 136 MET A N 1
ATOM 1039 C CA . MET A 1 136 ? -7.423 3.131 -11.493 1.00 85.62 136 MET A CA 1
ATOM 1040 C C . MET A 1 136 ? -7.763 2.091 -10.419 1.00 85.62 136 MET A C 1
ATOM 1042 O O . MET A 1 136 ? -8.512 2.387 -9.491 1.00 85.62 136 MET A O 1
ATOM 1046 N N . VAL A 1 137 ? -7.186 0.888 -10.500 1.00 84.44 137 VAL A N 1
ATOM 1047 C CA . VAL A 1 137 ? -7.387 -0.155 -9.479 1.00 84.44 137 VAL A CA 1
ATOM 1048 C C . VAL A 1 137 ? -6.841 0.302 -8.127 1.00 84.44 137 VA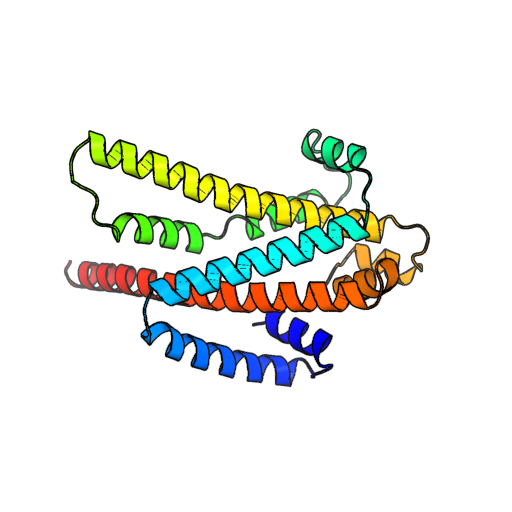L A C 1
ATOM 1050 O O . VAL A 1 137 ? -7.535 0.186 -7.118 1.00 84.44 137 VAL A O 1
ATOM 1053 N N . ALA A 1 138 ? -5.638 0.883 -8.095 1.00 83.94 138 ALA A N 1
ATOM 1054 C CA . ALA A 1 138 ? -5.069 1.436 -6.868 1.00 83.94 138 ALA A CA 1
ATOM 1055 C C . ALA A 1 138 ? -5.959 2.540 -6.274 1.00 83.94 138 ALA A C 1
ATOM 1057 O O . ALA A 1 138 ? -6.199 2.566 -5.069 1.00 83.94 138 ALA A O 1
ATOM 1058 N N . PHE A 1 139 ? -6.499 3.428 -7.105 1.00 85.31 139 PHE A N 1
ATOM 1059 C CA . PHE A 1 139 ? -7.439 4.463 -6.687 1.00 85.31 139 PHE A CA 1
ATOM 1060 C C . PHE A 1 139 ? -8.711 3.870 -6.073 1.00 85.31 139 PHE A C 1
ATOM 1062 O O . PHE A 1 139 ? -9.102 4.283 -4.985 1.00 85.31 139 PHE A O 1
ATOM 1069 N N . LEU A 1 140 ? -9.314 2.858 -6.706 1.00 85.38 140 LEU A N 1
ATOM 1070 C CA . LEU A 1 140 ? -10.498 2.174 -6.173 1.00 85.38 140 LEU A CA 1
ATOM 1071 C C . LEU A 1 140 ? -10.226 1.511 -4.819 1.00 85.38 140 LEU A C 1
ATOM 1073 O O . LEU A 1 140 ? -11.061 1.604 -3.919 1.00 85.38 140 LEU A O 1
ATOM 1077 N N . ILE A 1 141 ? -9.055 0.890 -4.643 1.00 85.44 141 ILE A N 1
ATOM 1078 C CA . ILE A 1 141 ? -8.643 0.325 -3.350 1.00 85.44 141 ILE A CA 1
ATOM 1079 C C . ILE A 1 141 ? -8.562 1.431 -2.294 1.00 85.44 141 ILE A C 1
ATOM 1081 O O . ILE A 1 141 ? -9.131 1.283 -1.217 1.00 85.44 141 ILE A O 1
ATOM 1085 N N . ASN A 1 142 ? -7.923 2.560 -2.603 1.00 86.06 142 ASN A N 1
ATOM 1086 C CA . ASN A 1 142 ? -7.796 3.669 -1.654 1.00 86.06 142 ASN A CA 1
ATOM 1087 C C . ASN A 1 142 ? -9.149 4.285 -1.287 1.00 86.06 142 ASN A C 1
ATOM 1089 O O . ASN A 1 142 ? -9.416 4.507 -0.109 1.00 86.06 142 ASN A O 1
ATOM 1093 N N . VAL A 1 143 ? -10.033 4.497 -2.266 1.00 85.44 143 VAL A N 1
ATOM 1094 C CA . VAL A 1 143 ? -11.409 4.947 -2.007 1.00 85.44 143 VAL A CA 1
ATOM 1095 C C . VAL A 1 143 ? -12.143 3.943 -1.116 1.00 85.44 143 VAL A C 1
ATOM 1097 O O . VAL A 1 143 ? -12.822 4.354 -0.177 1.00 85.44 143 VAL A O 1
ATOM 1100 N N . SER A 1 144 ? -11.964 2.640 -1.354 1.00 84.44 144 SER A N 1
ATOM 1101 C CA . SER A 1 144 ? -12.579 1.585 -0.541 1.00 84.44 144 SER A CA 1
ATOM 1102 C C . SER A 1 144 ? -12.089 1.631 0.906 1.00 84.44 144 SER A C 1
ATOM 1104 O O . SER A 1 144 ? -12.906 1.659 1.820 1.00 84.44 144 SER A O 1
ATOM 1106 N N . VAL A 1 145 ? -10.773 1.717 1.128 1.00 82.19 145 VAL A N 1
ATOM 1107 C CA . VAL A 1 145 ? -10.167 1.791 2.470 1.00 82.19 145 VAL A CA 1
ATOM 1108 C C . VAL A 1 145 ? -10.649 3.024 3.233 1.00 82.19 145 VAL A C 1
ATOM 1110 O O . VAL A 1 145 ? -11.075 2.911 4.382 1.00 82.19 145 VAL A O 1
ATOM 1113 N N . ILE A 1 146 ? -10.627 4.198 2.594 1.00 82.25 146 ILE A N 1
ATOM 1114 C CA . ILE A 1 146 ? -11.073 5.455 3.213 1.00 82.25 146 ILE A CA 1
ATOM 1115 C C . ILE A 1 146 ? -12.569 5.388 3.536 1.00 82.25 146 ILE A C 1
ATOM 1117 O O . ILE A 1 146 ? -12.988 5.792 4.619 1.00 82.25 146 ILE A O 1
ATOM 1121 N N . SER A 1 147 ? -13.379 4.848 2.622 1.00 83.12 147 SER A N 1
ATOM 1122 C CA . SER A 1 147 ? -14.824 4.721 2.811 1.00 83.12 147 SER A CA 1
ATOM 1123 C C . SER A 1 147 ? -15.181 3.748 3.935 1.00 83.12 147 SER A C 1
ATOM 1125 O O . SER A 1 147 ? -16.009 4.087 4.779 1.00 83.12 147 SER A O 1
ATOM 1127 N N . VAL A 1 148 ? -14.525 2.584 3.999 1.00 80.62 148 VAL A N 1
ATOM 1128 C CA . VAL A 1 148 ? -14.695 1.615 5.093 1.00 80.62 148 VAL A CA 1
ATOM 1129 C C . VAL A 1 148 ? -14.275 2.240 6.422 1.00 80.62 148 VAL A C 1
ATOM 1131 O O . VAL A 1 148 ? -15.029 2.166 7.388 1.00 80.62 148 VAL A O 1
ATOM 1134 N N . SER A 1 149 ? -13.127 2.925 6.471 1.00 78.75 149 SER A N 1
ATOM 1135 C CA . SER A 1 149 ? -12.674 3.620 7.682 1.00 78.75 149 SER A CA 1
ATOM 1136 C C . SER A 1 149 ? -13.669 4.691 8.139 1.00 78.75 149 SER A C 1
ATOM 1138 O O . SER A 1 149 ? -13.949 4.796 9.331 1.00 78.75 149 SER A O 1
ATOM 1140 N N . GLY A 1 150 ? -14.230 5.467 7.207 1.00 77.94 150 GLY A N 1
ATOM 1141 C CA . GLY A 1 150 ? -15.251 6.473 7.502 1.00 77.94 150 GLY A CA 1
ATOM 1142 C C . GLY A 1 150 ? -16.555 5.860 8.016 1.00 77.94 150 GLY A C 1
ATOM 1143 O O . GLY A 1 150 ? -17.091 6.321 9.019 1.00 77.94 150 GLY A O 1
ATOM 1144 N N . ALA A 1 151 ? -17.036 4.788 7.382 1.00 78.31 151 ALA A N 1
ATOM 1145 C CA . ALA A 1 151 ? -18.248 4.080 7.797 1.00 78.31 151 ALA A CA 1
ATOM 1146 C C . ALA A 1 151 ? -18.104 3.443 9.189 1.00 78.31 151 ALA A C 1
ATOM 1148 O O . ALA A 1 151 ? -19.018 3.532 10.007 1.00 78.31 151 ALA A O 1
ATOM 1149 N N . VAL A 1 152 ? -16.941 2.853 9.478 1.00 75.50 152 VAL A N 1
ATOM 1150 C CA . VAL A 1 152 ? -16.629 2.263 10.786 1.00 75.50 152 VAL A CA 1
ATOM 1151 C C . VAL A 1 152 ? -16.593 3.346 11.864 1.00 75.50 152 VAL A C 1
ATOM 1153 O O . VAL A 1 152 ? -17.302 3.211 12.858 1.00 75.50 152 VAL A O 1
ATOM 1156 N N . CYS A 1 153 ? -15.861 4.444 11.643 1.00 72.81 153 CYS A N 1
ATOM 1157 C CA . CYS A 1 153 ? -15.718 5.544 12.608 1.00 72.81 153 CYS A CA 1
ATOM 1158 C C . CYS A 1 153 ? -16.978 6.409 12.793 1.00 72.81 153 CYS A C 1
ATOM 1160 O O . CYS A 1 153 ? -17.095 7.095 13.806 1.00 72.81 153 CYS A O 1
ATOM 1162 N N . ASN A 1 154 ? -17.920 6.387 11.846 1.00 71.94 154 ASN A N 1
ATOM 1163 C CA . ASN A 1 154 ? -19.209 7.079 11.958 1.00 71.94 154 ASN A CA 1
ATOM 1164 C C . ASN A 1 154 ? -20.314 6.200 12.579 1.00 71.94 154 ASN A C 1
ATOM 1166 O O . ASN A 1 154 ? -21.443 6.656 12.754 1.00 71.94 154 ASN A O 1
ATOM 1170 N N . SER A 1 155 ? -20.030 4.930 12.886 1.00 68.94 155 SER A N 1
ATOM 1171 C CA . SER A 1 155 ? -21.044 4.028 13.434 1.00 68.94 155 SER A CA 1
ATOM 1172 C C . SER A 1 155 ? -21.405 4.393 14.883 1.00 68.94 155 SER A C 1
ATOM 1174 O O . SER A 1 155 ? -20.547 4.632 15.730 1.00 68.94 155 SER A O 1
ATOM 1176 N N . SER A 1 156 ? -22.704 4.422 15.187 1.00 57.22 156 SER A N 1
ATOM 1177 C CA . SER A 1 156 ? -23.252 4.835 16.490 1.00 57.22 156 SER A CA 1
ATOM 1178 C C . SER A 1 156 ? -23.095 3.797 17.612 1.00 57.22 156 SER A C 1
ATOM 1180 O O . SER A 1 156 ? -23.537 4.045 18.727 1.00 57.22 156 SER A O 1
ATOM 1182 N N . ASN A 1 157 ? -22.499 2.636 17.321 1.00 59.72 157 ASN A N 1
ATOM 1183 C CA . ASN A 1 157 ? -22.259 1.541 18.273 1.00 59.72 157 ASN A CA 1
ATOM 1184 C C . ASN A 1 157 ? -20.830 1.548 18.852 1.00 59.72 157 ASN A C 1
ATOM 1186 O O . ASN A 1 157 ? -20.409 0.560 19.450 1.00 59.72 157 ASN A O 1
ATOM 1190 N N . LEU A 1 158 ? -20.062 2.620 18.640 1.00 63.69 158 LEU A N 1
ATOM 1191 C CA . LEU A 1 158 ? -18.698 2.737 19.154 1.00 63.69 158 LEU A CA 1
ATOM 1192 C C . LEU A 1 158 ? -18.704 3.235 20.601 1.00 63.69 158 LEU A C 1
ATOM 1194 O O . LEU A 1 158 ? -19.327 4.250 20.909 1.00 63.69 158 LEU A O 1
ATOM 1198 N N . ASN A 1 159 ? -17.952 2.553 21.464 1.00 62.84 159 ASN A N 1
ATOM 1199 C CA . ASN A 1 159 ? -17.633 3.052 22.800 1.00 62.84 159 ASN A CA 1
ATOM 1200 C C . ASN A 1 159 ? -16.785 4.337 22.701 1.00 62.84 159 ASN A C 1
ATOM 1202 O O . ASN A 1 159 ? -16.056 4.535 21.724 1.00 62.84 159 ASN A O 1
ATOM 1206 N N . GLU A 1 160 ? -16.815 5.188 23.731 1.00 62.09 160 GLU A N 1
ATOM 1207 C CA . GLU A 1 160 ? -16.027 6.433 23.796 1.00 62.09 160 GLU A CA 1
ATOM 1208 C C . GLU A 1 160 ? -14.523 6.223 23.479 1.00 62.09 160 GLU A C 1
ATOM 1210 O O . GLU A 1 160 ? -13.913 7.050 22.796 1.00 62.09 160 GLU A O 1
ATOM 1215 N N . GLU A 1 161 ? -13.934 5.092 23.901 1.00 61.91 161 GLU A N 1
ATOM 1216 C CA . GLU A 1 161 ? -12.537 4.702 23.618 1.00 61.91 161 GLU A CA 1
ATOM 1217 C C . GLU A 1 161 ? -12.266 4.392 22.134 1.00 61.91 161 GLU A C 1
ATOM 1219 O O . GLU A 1 161 ? -11.228 4.784 21.585 1.00 61.91 161 GLU A O 1
ATOM 1224 N N . ASP A 1 162 ? -13.206 3.735 21.452 1.00 65.62 162 ASP A N 1
ATOM 1225 C CA . ASP A 1 162 ? -13.088 3.426 20.024 1.00 65.62 162 ASP A CA 1
ATOM 1226 C C . ASP A 1 162 ? -13.220 4.706 19.181 1.00 65.62 162 ASP A C 1
ATOM 1228 O O . ASP A 1 162 ? -12.542 4.871 18.163 1.00 65.62 162 ASP A O 1
ATOM 1232 N N . ARG A 1 163 ? -14.024 5.670 19.651 1.00 63.94 163 ARG A N 1
ATOM 1233 C CA . ARG A 1 163 ? -14.180 6.983 19.011 1.00 63.94 163 ARG A CA 1
ATOM 1234 C C . ARG A 1 163 ? -12.914 7.837 19.116 1.00 63.94 163 ARG A C 1
ATOM 1236 O O . ARG A 1 163 ? -12.573 8.533 18.161 1.00 63.94 163 ARG A O 1
ATOM 1243 N N . MET A 1 164 ? -12.187 7.757 20.235 1.00 62.28 164 MET A N 1
ATOM 1244 C CA . MET A 1 164 ? -10.861 8.381 20.365 1.00 62.28 164 MET A CA 1
ATOM 1245 C C . MET A 1 164 ? -9.805 7.683 19.499 1.00 62.28 164 MET A C 1
ATOM 1247 O O . MET A 1 164 ? -8.938 8.344 18.928 1.00 62.28 164 MET A O 1
ATOM 1251 N N . SER A 1 165 ? -9.910 6.363 19.318 1.00 64.31 165 SER A N 1
ATOM 1252 C CA . SER A 1 165 ? -9.010 5.594 18.444 1.00 64.31 165 SER A CA 1
ATOM 1253 C C . SER A 1 165 ? -9.120 5.973 16.961 1.00 64.31 165 SER A C 1
ATOM 1255 O O . SER A 1 165 ? -8.165 5.768 16.215 1.00 64.31 165 SER A O 1
ATOM 1257 N N . CYS A 1 166 ? -10.230 6.588 16.536 1.00 66.44 166 CYS A N 1
ATOM 1258 C CA . CYS A 1 166 ? -10.393 7.137 15.187 1.00 66.44 166 CYS A CA 1
ATOM 1259 C C . CYS A 1 166 ? -9.612 8.444 14.933 1.00 66.44 166 CYS A C 1
ATOM 1261 O O . CYS A 1 166 ? -9.443 8.815 13.775 1.00 66.44 166 CYS A O 1
ATOM 1263 N N . GLN A 1 167 ? -9.125 9.150 15.965 1.00 64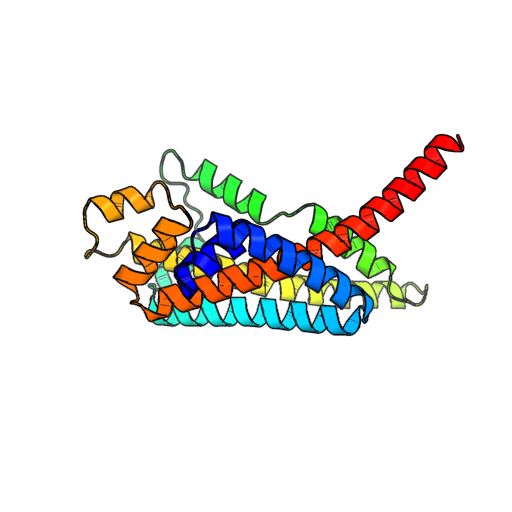.38 167 GLN A N 1
ATOM 1264 C CA . GLN A 1 167 ? -8.267 10.335 15.772 1.00 64.38 167 GLN A CA 1
ATOM 1265 C C . GLN A 1 167 ? -6.802 9.970 15.493 1.00 64.38 167 GLN A C 1
ATOM 1267 O O . GLN A 1 167 ? -6.101 10.729 14.830 1.00 64.38 167 GLN A O 1
ATOM 1272 N N . ASP A 1 168 ? -6.361 8.804 15.969 1.00 67.00 168 ASP A N 1
ATOM 1273 C CA . ASP A 1 168 ? -4.998 8.288 15.822 1.00 67.00 168 ASP A CA 1
ATOM 1274 C C . ASP A 1 168 ? -5.054 6.814 15.396 1.00 67.00 168 ASP A C 1
ATOM 1276 O O . ASP A 1 168 ? -4.817 5.893 16.188 1.00 67.00 168 ASP A O 1
ATOM 1280 N N . LEU A 1 169 ? -5.481 6.605 14.146 1.00 68.56 169 LEU A N 1
ATOM 1281 C CA . LEU A 1 169 ? -5.664 5.292 13.531 1.00 68.56 169 LEU A CA 1
ATOM 1282 C C . LEU A 1 169 ? -4.310 4.633 13.264 1.00 68.56 169 LEU A C 1
ATOM 1284 O O . LEU A 1 169 ? -3.608 4.963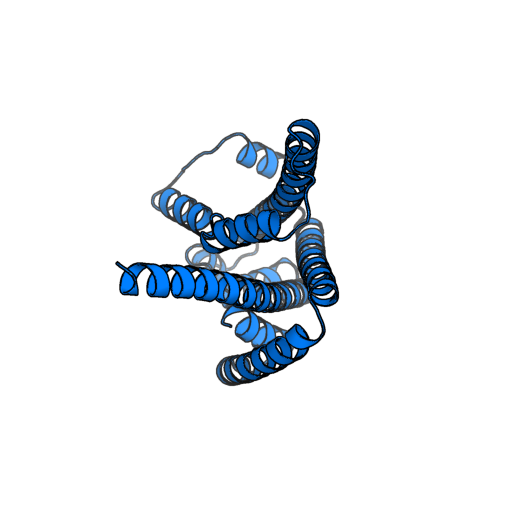 12.311 1.00 68.56 169 LEU A O 1
ATOM 1288 N N . ASP A 1 170 ? -3.991 3.645 14.090 1.00 74.31 170 ASP A N 1
ATOM 1289 C CA . ASP A 1 170 ? -2.814 2.797 13.931 1.00 74.31 170 ASP A CA 1
ATOM 1290 C C . ASP A 1 170 ? -3.212 1.405 13.408 1.00 74.31 170 ASP A C 1
ATOM 1292 O O . ASP A 1 170 ? -4.366 0.993 13.557 1.00 74.31 170 ASP A O 1
ATOM 1296 N N . LEU A 1 171 ? -2.280 0.639 12.830 1.00 73.50 171 LEU A N 1
ATOM 1297 C CA . LEU A 1 171 ? -2.581 -0.659 12.189 1.00 73.50 171 LEU A CA 1
ATOM 1298 C C . LEU A 1 171 ? -3.295 -1.642 13.136 1.00 73.50 171 LEU A C 1
ATOM 1300 O O . LEU A 1 171 ? -4.225 -2.338 12.726 1.00 73.50 171 LEU A O 1
ATOM 1304 N N . ASN A 1 172 ? -2.908 -1.664 14.418 1.00 73.12 172 ASN A N 1
ATOM 1305 C CA . ASN A 1 172 ? -3.591 -2.477 15.430 1.00 73.12 172 ASN A CA 1
ATOM 1306 C C . ASN A 1 172 ? -5.015 -1.982 15.696 1.00 73.12 172 ASN A C 1
ATOM 1308 O O . ASN A 1 172 ? -5.947 -2.786 15.729 1.00 73.12 172 ASN A O 1
ATOM 1312 N N . LYS A 1 173 ? -5.194 -0.667 15.864 1.00 72.69 173 LYS A N 1
ATOM 1313 C CA . LYS A 1 173 ? -6.495 -0.062 16.170 1.00 72.69 173 LYS A CA 1
ATOM 1314 C C . LYS A 1 173 ? -7.459 -0.242 14.998 1.00 72.69 173 LYS A C 1
ATOM 1316 O O . LYS A 1 173 ? -8.578 -0.695 15.207 1.00 72.69 173 LYS A O 1
ATOM 1321 N N . ALA A 1 174 ? -6.997 -0.021 13.766 1.00 72.94 174 ALA A N 1
ATOM 1322 C CA . ALA A 1 174 ? -7.762 -0.280 12.547 1.00 72.94 174 ALA A CA 1
ATOM 1323 C C . ALA A 1 174 ? -8.266 -1.729 12.500 1.00 72.94 174 ALA A C 1
ATOM 1325 O O . ALA A 1 174 ? -9.447 -1.974 12.268 1.00 72.94 174 ALA A O 1
ATOM 1326 N N . SER A 1 175 ? -7.401 -2.699 12.812 1.00 67.06 175 SER A N 1
ATOM 1327 C CA . SER A 1 175 ? -7.794 -4.110 12.826 1.00 67.06 175 SER A CA 1
ATOM 1328 C C . SER A 1 175 ? -8.837 -4.464 13.885 1.00 67.06 175 SER A C 1
ATOM 1330 O O . SER A 1 175 ? -9.696 -5.318 13.647 1.00 67.06 175 SER A O 1
ATOM 1332 N N . PHE A 1 176 ? -8.759 -3.823 15.054 1.00 69.06 176 PHE A N 1
ATOM 1333 C CA . PHE A 1 176 ? -9.684 -4.038 16.156 1.00 69.06 176 PHE A CA 1
ATOM 1334 C C . PHE A 1 176 ? -11.043 -3.403 15.853 1.00 69.06 176 PHE A C 1
ATOM 1336 O O . PHE A 1 176 ? -12.068 -4.056 16.028 1.00 69.06 176 PHE A O 1
ATOM 1343 N N . LEU A 1 177 ? -11.046 -2.192 15.290 1.00 69.31 177 LEU A N 1
ATOM 1344 C CA . LEU A 1 177 ? -12.251 -1.495 14.837 1.00 69.31 177 LEU A CA 1
ATOM 1345 C C . LEU A 1 177 ? -12.972 -2.279 13.733 1.00 69.31 177 LEU A C 1
ATOM 1347 O O . LEU A 1 177 ? -14.175 -2.523 13.832 1.00 69.31 177 LEU A O 1
ATOM 1351 N N . LEU A 1 178 ? -12.232 -2.768 12.731 1.00 68.62 178 LEU A N 1
ATOM 1352 C CA . LEU A 1 178 ? -12.771 -3.654 11.696 1.00 68.62 178 LEU A CA 1
ATOM 1353 C C . LEU A 1 178 ? -13.363 -4.930 12.314 1.00 68.62 178 LEU A C 1
ATOM 1355 O O . LEU A 1 178 ? -14.472 -5.336 11.978 1.00 68.62 178 LEU A O 1
ATOM 1359 N N . ARG A 1 179 ? -12.670 -5.544 13.283 1.00 69.81 179 ARG A N 1
ATOM 1360 C CA . ARG A 1 179 ? -13.168 -6.736 13.986 1.00 69.81 179 ARG A CA 1
ATOM 1361 C C . ARG A 1 179 ? -14.454 -6.474 14.768 1.00 69.81 179 ARG A C 1
ATOM 1363 O O . ARG A 1 179 ? -15.308 -7.360 14.802 1.00 69.81 179 ARG A O 1
ATOM 1370 N N . ASN A 1 180 ? -14.556 -5.323 15.428 1.00 69.31 180 ASN A N 1
ATOM 1371 C CA . ASN A 1 180 ? -15.681 -4.982 16.293 1.00 69.31 180 ASN A CA 1
ATOM 1372 C C . ASN A 1 180 ? -16.933 -4.635 15.471 1.00 69.31 180 ASN A C 1
ATOM 1374 O O . ASN A 1 180 ? -18.027 -5.084 15.799 1.00 69.31 180 ASN A O 1
ATOM 1378 N N . VAL A 1 181 ? -16.761 -3.914 14.356 1.00 67.38 181 VAL A N 1
ATOM 1379 C CA . VAL A 1 181 ? -17.874 -3.410 13.531 1.00 67.38 181 VAL A CA 1
ATOM 1380 C C . VAL A 1 181 ? -18.280 -4.375 12.410 1.00 67.38 181 VAL A C 1
ATOM 1382 O O . VAL A 1 181 ? -19.468 -4.568 12.170 1.00 67.38 181 VAL A O 1
ATOM 1385 N N . LEU A 1 182 ? -17.321 -5.021 11.736 1.00 65.38 182 LEU A N 1
ATOM 1386 C CA . LEU A 1 182 ? -17.569 -5.923 10.593 1.00 65.38 182 LEU A CA 1
ATOM 1387 C C . LEU A 1 182 ? -17.458 -7.413 10.963 1.00 65.38 182 LEU A C 1
ATOM 1389 O O . LEU A 1 182 ? -17.775 -8.292 10.159 1.00 65.38 182 LEU A O 1
ATOM 1393 N N . GLY A 1 183 ? -17.012 -7.719 12.183 1.00 70.69 183 GLY A N 1
ATOM 1394 C CA . GLY A 1 183 ? -16.887 -9.073 12.712 1.00 70.69 183 GLY A CA 1
ATOM 1395 C C . GLY A 1 183 ? -15.507 -9.715 12.518 1.00 70.69 183 GLY A C 1
ATOM 1396 O O . GLY A 1 183 ? -14.601 -9.202 11.860 1.00 70.69 183 GLY A O 1
ATOM 1397 N N . LYS A 1 184 ? -15.337 -10.914 13.095 1.00 73.19 184 LYS A N 1
ATOM 1398 C CA . LYS A 1 184 ? -14.050 -11.647 13.130 1.00 73.19 184 LYS A CA 1
ATOM 1399 C C . LYS A 1 184 ? -13.474 -11.979 11.744 1.00 73.19 184 LYS A C 1
ATOM 1401 O O . LYS A 1 184 ? -12.266 -12.175 11.632 1.00 73.19 184 LYS A O 1
ATOM 1406 N N . TRP A 1 185 ? -14.315 -12.069 10.714 1.00 77.69 185 TRP A N 1
ATOM 1407 C CA . TRP A 1 185 ? -13.895 -12.399 9.349 1.00 77.69 185 TRP A CA 1
ATOM 1408 C C . TRP A 1 185 ? -13.198 -11.232 8.639 1.00 77.69 185 TRP A C 1
ATOM 1410 O O . TRP A 1 185 ? -12.208 -11.469 7.952 1.00 77.69 185 TRP A O 1
ATOM 1420 N N . SER A 1 186 ? -13.637 -9.989 8.868 1.00 75.75 186 SER A N 1
ATOM 1421 C CA . SER A 1 186 ? -13.015 -8.791 8.280 1.00 75.75 186 SER A CA 1
ATOM 1422 C C . SER A 1 186 ? -11.582 -8.602 8.781 1.00 75.75 186 SER A C 1
ATOM 1424 O O . SER A 1 186 ? -10.659 -8.492 7.986 1.00 75.75 186 SER A O 1
ATOM 1426 N N . SER A 1 187 ? -11.338 -8.762 10.086 1.00 78.19 187 SER A N 1
ATOM 1427 C CA . SER A 1 187 ? -9.976 -8.704 10.645 1.00 78.19 187 SER A CA 1
ATOM 1428 C C . SER A 1 187 ? -8.998 -9.680 9.964 1.00 78.19 187 SER A C 1
ATOM 1430 O O . SER A 1 187 ? -7.852 -9.330 9.681 1.00 78.19 187 SER A O 1
ATOM 1432 N N . LYS A 1 188 ? -9.457 -10.895 9.628 1.00 83.19 188 LYS A N 1
ATOM 1433 C CA . LYS A 1 188 ? -8.643 -11.872 8.889 1.00 83.19 188 LYS A CA 1
ATOM 1434 C C . LYS A 1 188 ? -8.397 -11.441 7.443 1.00 83.19 188 LYS A C 1
ATOM 1436 O O . LYS A 1 188 ? -7.272 -11.580 6.972 1.00 83.19 188 LYS A O 1
ATOM 1441 N N . LEU A 1 189 ? -9.412 -10.916 6.753 1.00 86.06 189 LEU A N 1
ATOM 1442 C CA . LEU A 1 189 ? -9.278 -10.400 5.385 1.00 86.06 189 LEU A CA 1
ATOM 1443 C C . LEU A 1 189 ? -8.305 -9.220 5.323 1.00 86.06 189 LEU A C 1
ATOM 1445 O O . LEU A 1 189 ? -7.403 -9.227 4.486 1.00 86.06 189 LEU A O 1
ATOM 1449 N N . PHE A 1 190 ? -8.420 -8.271 6.252 1.00 84.12 190 PHE A N 1
ATOM 1450 C CA . PHE A 1 190 ? -7.486 -7.157 6.380 1.00 84.12 190 PHE A CA 1
ATOM 1451 C C . PHE A 1 190 ? -6.056 -7.645 6.625 1.00 84.12 190 PHE A C 1
ATOM 1453 O O . PHE A 1 190 ? -5.128 -7.199 5.956 1.00 84.12 190 PHE A O 1
ATOM 1460 N N . GLY A 1 191 ? -5.865 -8.622 7.518 1.00 87.06 191 GLY A N 1
ATOM 1461 C CA . GLY A 1 191 ? -4.553 -9.224 7.754 1.00 87.06 191 GLY A CA 1
ATOM 1462 C C . GLY A 1 191 ? -3.968 -9.907 6.509 1.00 87.06 191 GLY A C 1
ATOM 1463 O O . GLY A 1 191 ? -2.786 -9.737 6.220 1.00 87.06 191 GLY A O 1
ATOM 1464 N N . VAL A 1 192 ? -4.781 -10.621 5.720 1.00 88.94 192 VAL A N 1
ATOM 1465 C CA . VAL A 1 192 ? -4.345 -11.222 4.443 1.00 88.94 192 VAL A CA 1
ATOM 1466 C C . VAL A 1 192 ? -3.949 -10.144 3.430 1.00 88.94 192 VAL A C 1
ATOM 1468 O O . VAL A 1 192 ? -2.894 -10.257 2.805 1.00 88.94 192 VAL A O 1
ATOM 1471 N N . ALA A 1 193 ? -4.737 -9.073 3.306 1.00 88.06 193 ALA A N 1
ATOM 1472 C CA . ALA A 1 193 ? -4.419 -7.944 2.432 1.00 88.06 193 ALA A CA 1
ATOM 1473 C C . ALA A 1 193 ? -3.115 -7.243 2.856 1.00 88.06 193 ALA A C 1
ATOM 1475 O O . ALA A 1 193 ? -2.263 -6.941 2.018 1.00 88.06 193 ALA A O 1
ATOM 1476 N N . LEU A 1 194 ? -2.918 -7.045 4.163 1.00 87.31 194 LEU A N 1
ATOM 1477 C CA . LEU A 1 194 ? -1.719 -6.434 4.738 1.00 87.31 194 LEU A CA 1
ATOM 1478 C C . LEU A 1 194 ? -0.471 -7.306 4.508 1.00 87.31 194 LEU A C 1
ATOM 1480 O O . LEU A 1 194 ? 0.603 -6.790 4.184 1.00 87.31 194 LEU A O 1
ATOM 1484 N N . LEU A 1 195 ? -0.618 -8.633 4.608 1.00 88.19 195 LEU A N 1
ATOM 1485 C CA . LEU A 1 195 ? 0.437 -9.598 4.291 1.00 88.19 195 LEU A CA 1
ATOM 1486 C C . LEU A 1 195 ? 0.809 -9.536 2.807 1.00 88.19 195 LEU A C 1
ATOM 1488 O O . LEU A 1 195 ? 1.992 -9.425 2.480 1.00 88.19 195 LEU A O 1
ATOM 1492 N N . ALA A 1 196 ? -0.189 -9.567 1.920 1.00 88.25 196 ALA A N 1
ATOM 1493 C CA . ALA A 1 196 ? 0.014 -9.516 0.476 1.00 88.25 196 ALA A CA 1
ATOM 1494 C C . ALA A 1 196 ? 0.685 -8.202 0.032 1.00 88.25 196 ALA A C 1
ATOM 1496 O O . ALA A 1 196 ? 1.645 -8.230 -0.740 1.00 88.25 196 ALA A O 1
ATOM 1497 N N . SER A 1 197 ? 0.248 -7.065 0.585 1.00 86.81 197 SER A N 1
ATOM 1498 C CA . SER A 1 197 ? 0.859 -5.745 0.365 1.00 86.81 197 SER A CA 1
ATOM 1499 C C . SER A 1 197 ? 2.326 -5.722 0.800 1.00 86.81 197 SER A C 1
ATOM 1501 O O . SER A 1 197 ? 3.205 -5.298 0.045 1.00 86.81 197 SER A O 1
ATOM 1503 N N . GLY A 1 198 ? 2.615 -6.263 1.989 1.00 86.12 198 GLY A N 1
ATOM 1504 C CA . GLY A 1 198 ? 3.971 -6.334 2.521 1.00 86.12 198 GLY A CA 1
ATOM 1505 C C . GLY A 1 198 ? 4.922 -7.145 1.639 1.00 86.12 198 GLY A C 1
ATOM 1506 O O . GLY A 1 198 ? 6.048 -6.710 1.408 1.00 86.12 198 GLY A O 1
ATOM 1507 N N . GLN A 1 199 ? 4.462 -8.282 1.107 1.00 85.44 199 GLN A N 1
ATOM 1508 C CA . GLN A 1 199 ? 5.246 -9.103 0.177 1.00 85.44 199 GLN A CA 1
ATOM 1509 C C . GLN A 1 199 ? 5.439 -8.405 -1.176 1.00 85.44 199 GLN A C 1
ATOM 1511 O O . GLN A 1 199 ? 6.559 -8.348 -1.682 1.00 85.44 199 GLN A O 1
ATOM 1516 N N . SER A 1 200 ? 4.382 -7.800 -1.732 1.00 84.94 200 SER A N 1
ATOM 1517 C CA . SER A 1 200 ? 4.466 -7.065 -3.000 1.00 84.94 200 SER A CA 1
ATOM 1518 C C . SER A 1 200 ? 5.456 -5.899 -2.927 1.00 84.94 200 SER A C 1
ATOM 1520 O O . SER A 1 200 ? 6.233 -5.703 -3.857 1.00 84.94 200 SER A O 1
ATOM 1522 N N . SER A 1 201 ? 5.466 -5.139 -1.827 1.00 82.38 201 SER A N 1
ATOM 1523 C CA . SER A 1 201 ? 6.386 -4.009 -1.641 1.00 82.38 201 SER A CA 1
ATOM 1524 C C . SER A 1 201 ? 7.845 -4.455 -1.526 1.00 82.38 201 SER A C 1
ATOM 1526 O O . SER A 1 201 ? 8.719 -3.809 -2.102 1.00 82.38 201 SER A O 1
ATOM 1528 N N . THR A 1 202 ? 8.122 -5.578 -0.851 1.00 82.81 202 THR A N 1
ATOM 1529 C CA . THR A 1 202 ? 9.478 -6.146 -0.800 1.00 82.81 202 THR A CA 1
ATOM 1530 C C . THR A 1 202 ? 9.973 -6.516 -2.193 1.00 82.81 202 THR A C 1
ATOM 1532 O O . THR A 1 202 ? 11.093 -6.150 -2.536 1.00 82.81 202 THR A O 1
ATOM 1535 N N . ILE A 1 203 ? 9.140 -7.175 -3.004 1.00 80.12 203 ILE A N 1
ATOM 1536 C CA . ILE A 1 203 ? 9.488 -7.527 -4.384 1.00 80.12 203 ILE A CA 1
ATOM 1537 C C . ILE A 1 203 ? 9.803 -6.263 -5.194 1.00 80.12 203 ILE A C 1
ATOM 1539 O O . ILE A 1 203 ? 10.889 -6.121 -5.748 1.00 80.12 203 ILE A O 1
ATOM 1543 N N . THR A 1 204 ? 8.867 -5.318 -5.260 1.00 77.81 204 THR A N 1
ATOM 1544 C CA . THR A 1 204 ? 9.044 -4.103 -6.068 1.00 77.81 204 THR A CA 1
ATOM 1545 C C . THR A 1 204 ? 10.248 -3.286 -5.594 1.00 77.81 204 THR A C 1
ATOM 1547 O O . THR A 1 204 ? 10.992 -2.751 -6.416 1.00 77.81 204 THR A O 1
ATOM 1550 N N . GLY A 1 205 ? 10.491 -3.246 -4.280 1.00 77.94 205 GLY A N 1
ATOM 1551 C CA . GLY A 1 205 ? 11.644 -2.586 -3.676 1.00 77.94 205 GLY A CA 1
ATOM 1552 C C . GLY A 1 205 ? 12.982 -3.214 -4.068 1.00 77.94 205 GLY A C 1
ATOM 1553 O O . GLY A 1 205 ? 13.908 -2.477 -4.405 1.00 77.94 205 GLY A O 1
ATOM 1554 N N . THR A 1 206 ? 13.103 -4.548 -4.090 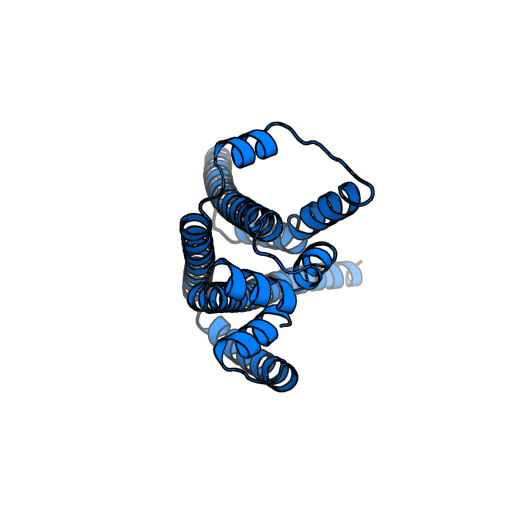1.00 78.38 206 THR A N 1
ATOM 1555 C CA . THR A 1 206 ? 14.353 -5.208 -4.518 1.00 78.38 206 THR A CA 1
ATOM 1556 C C . THR A 1 206 ? 14.616 -5.006 -6.007 1.00 78.38 206 THR A C 1
ATOM 1558 O O . THR A 1 206 ? 15.758 -4.752 -6.387 1.00 78.38 206 THR A O 1
ATOM 1561 N N . TYR A 1 207 ? 13.579 -5.041 -6.850 1.00 74.75 207 TYR A N 1
ATOM 1562 C CA . TYR A 1 207 ? 13.711 -4.733 -8.278 1.00 74.75 207 TYR A CA 1
ATOM 1563 C C . TYR A 1 207 ? 14.119 -3.284 -8.524 1.00 74.75 207 TYR A C 1
ATOM 1565 O O . TYR A 1 207 ? 15.077 -3.037 -9.252 1.00 74.75 207 TYR A O 1
ATOM 1573 N N . ALA A 1 208 ? 13.432 -2.323 -7.901 1.00 71.00 208 ALA A N 1
ATOM 1574 C CA . ALA A 1 208 ? 13.782 -0.911 -8.023 1.00 71.00 208 ALA A CA 1
ATOM 1575 C C . ALA A 1 208 ? 15.212 -0.652 -7.528 1.00 71.00 208 ALA A C 1
ATOM 1577 O O . ALA A 1 208 ? 15.974 0.032 -8.204 1.00 71.00 208 ALA A O 1
ATOM 1578 N N . GLY A 1 209 ? 15.605 -1.269 -6.408 1.00 73.75 209 GLY A N 1
ATOM 1579 C CA . GLY A 1 209 ? 16.964 -1.194 -5.877 1.00 73.75 209 GLY A CA 1
ATOM 1580 C C . GLY A 1 209 ? 18.017 -1.734 -6.844 1.00 73.75 209 GLY A C 1
ATOM 1581 O O . GLY A 1 209 ? 19.050 -1.097 -7.014 1.00 73.75 209 GLY A O 1
ATOM 1582 N N . GLN A 1 210 ? 17.761 -2.854 -7.527 1.00 73.19 210 GLN A N 1
ATOM 1583 C CA . GLN A 1 210 ? 18.679 -3.377 -8.546 1.00 73.19 210 GLN A CA 1
ATOM 1584 C C . GLN A 1 210 ? 18.879 -2.388 -9.697 1.00 73.19 210 GLN A C 1
ATOM 1586 O O . GLN A 1 210 ? 20.020 -2.108 -10.045 1.00 73.19 210 GLN A O 1
ATOM 1591 N N . TYR A 1 211 ? 17.803 -1.813 -10.243 1.00 68.19 211 TYR A N 1
ATOM 1592 C CA . TYR A 1 211 ? 17.910 -0.828 -11.326 1.00 68.19 211 TYR A CA 1
ATOM 1593 C C . TYR A 1 211 ? 18.598 0.461 -10.879 1.00 68.19 211 TYR A C 1
ATOM 1595 O O . TYR A 1 211 ? 19.461 0.959 -11.597 1.00 68.19 211 TYR A O 1
ATOM 1603 N N . VAL A 1 212 ? 18.259 0.984 -9.697 1.00 69.06 212 VAL A N 1
ATOM 1604 C CA . VAL A 1 212 ? 18.897 2.190 -9.153 1.00 69.06 212 VAL A CA 1
ATOM 1605 C C . VAL A 1 212 ? 20.372 1.934 -8.889 1.00 69.06 212 VAL A C 1
ATOM 1607 O O . VAL A 1 212 ? 21.185 2.699 -9.373 1.00 69.06 212 VAL A O 1
ATOM 1610 N N . MET A 1 213 ? 20.750 0.833 -8.233 1.00 71.31 213 MET A N 1
ATOM 1611 C CA . MET A 1 213 ? 22.165 0.510 -8.019 1.00 71.31 213 MET A CA 1
ATOM 1612 C C . MET A 1 213 ? 22.916 0.297 -9.333 1.00 71.31 213 MET A C 1
ATOM 1614 O O . MET A 1 213 ? 24.097 0.618 -9.403 1.00 71.31 213 MET A O 1
ATOM 1618 N N . GLN A 1 214 ? 22.268 -0.219 -10.379 1.00 63.09 214 GLN A N 1
ATOM 1619 C CA . GLN A 1 214 ? 22.899 -0.385 -11.687 1.00 63.09 214 GLN A CA 1
ATOM 1620 C C . GLN A 1 214 ? 23.089 0.961 -12.400 1.00 63.09 214 GLN A C 1
ATOM 1622 O O . GLN A 1 214 ? 24.134 1.166 -13.010 1.00 63.09 214 GLN A O 1
ATOM 1627 N N . VAL A 1 215 ? 22.126 1.883 -12.282 1.00 56.56 215 VAL A N 1
ATOM 1628 C CA . VAL A 1 215 ? 22.191 3.253 -12.824 1.00 56.56 215 VAL A CA 1
ATOM 1629 C C . VAL A 1 215 ? 23.157 4.128 -12.027 1.00 56.56 215 VAL A C 1
ATOM 1631 O O . VAL A 1 215 ? 23.985 4.793 -12.637 1.00 56.56 215 VAL A O 1
ATOM 1634 N N . ASP A 1 216 ? 23.119 4.085 -10.697 1.00 50.50 216 ASP A N 1
ATOM 1635 C CA . ASP A 1 216 ? 24.064 4.778 -9.821 1.00 50.50 216 ASP A CA 1
ATOM 1636 C C . ASP A 1 216 ? 25.462 4.191 -9.952 1.00 50.50 216 ASP A C 1
ATOM 1638 O O . ASP A 1 216 ? 26.403 4.962 -10.001 1.00 50.50 216 ASP A O 1
ATOM 1642 N N . SER A 1 217 ? 25.642 2.874 -10.107 1.00 43.94 217 SER A N 1
ATOM 1643 C CA . SER A 1 217 ? 26.967 2.317 -10.431 1.00 43.94 217 SER A CA 1
ATOM 1644 C C . SER A 1 217 ? 27.448 2.794 -11.802 1.00 43.94 217 SER A C 1
ATOM 1646 O O . SER A 1 217 ? 28.630 3.080 -11.960 1.00 43.94 217 SER A O 1
ATOM 1648 N N . PHE A 1 218 ? 26.553 2.942 -12.786 1.00 37.62 218 PHE A N 1
ATOM 1649 C CA . PHE A 1 218 ? 26.894 3.541 -14.081 1.00 37.62 218 PHE A CA 1
ATOM 1650 C C . PHE A 1 218 ? 27.251 5.028 -13.943 1.00 37.62 218 PHE A C 1
ATOM 1652 O O . PHE A 1 218 ? 28.199 5.493 -14.567 1.00 37.62 218 PHE A O 1
ATOM 1659 N N . MET A 1 219 ? 26.540 5.766 -13.089 1.00 33.44 219 MET A N 1
ATOM 1660 C CA . MET A 1 219 ? 26.802 7.174 -12.796 1.00 33.44 219 MET A CA 1
ATOM 1661 C C . MET A 1 219 ? 28.085 7.353 -11.974 1.00 33.44 219 MET A C 1
ATOM 1663 O O . MET A 1 219 ? 28.830 8.289 -12.228 1.00 33.44 219 MET A O 1
ATOM 1667 N N . PHE A 1 220 ? 28.407 6.424 -11.072 1.00 31.78 220 PHE A N 1
ATOM 1668 C CA . PHE A 1 220 ? 29.649 6.388 -10.299 1.00 31.78 220 PHE A CA 1
ATOM 1669 C C . PHE A 1 220 ? 30.847 6.042 -11.189 1.00 31.78 220 PHE A C 1
ATOM 1671 O O . PHE A 1 220 ? 31.903 6.645 -11.042 1.00 31.78 220 PHE A O 1
ATOM 1678 N N . ILE A 1 221 ? 30.679 5.135 -12.161 1.00 38.12 221 ILE A N 1
ATOM 1679 C CA . ILE A 1 221 ? 31.693 4.839 -13.184 1.00 38.12 221 ILE A CA 1
ATOM 1680 C C . ILE A 1 221 ? 31.904 6.046 -14.106 1.00 38.12 221 ILE A C 1
ATOM 1682 O O . ILE A 1 221 ? 33.045 6.375 -14.398 1.00 38.12 221 ILE A O 1
ATOM 1686 N N . ILE A 1 222 ? 30.844 6.745 -14.524 1.00 33.75 222 ILE A N 1
ATOM 1687 C CA . ILE A 1 222 ? 30.964 7.971 -15.334 1.00 33.75 222 ILE A CA 1
ATOM 1688 C C . ILE A 1 222 ? 31.602 9.110 -14.524 1.00 33.75 222 ILE A C 1
ATOM 1690 O O . ILE A 1 222 ? 32.432 9.832 -15.061 1.00 33.75 222 ILE A O 1
ATOM 1694 N N . MET A 1 223 ? 31.290 9.242 -13.232 1.00 30.19 223 MET A N 1
ATOM 1695 C CA . MET A 1 223 ? 31.853 10.279 -12.357 1.00 30.19 223 MET A CA 1
ATOM 1696 C C . MET A 1 223 ? 33.307 10.006 -11.938 1.00 30.19 223 MET A C 1
ATOM 1698 O O . MET A 1 223 ? 34.007 10.942 -11.585 1.00 30.19 223 MET A O 1
ATOM 1702 N N . PHE A 1 224 ? 33.775 8.754 -12.004 1.00 32.16 224 PHE A N 1
ATOM 1703 C CA . PHE A 1 224 ? 35.199 8.398 -11.870 1.00 32.16 224 PHE A CA 1
ATOM 1704 C C . PHE A 1 224 ? 35.959 8.390 -13.208 1.00 32.16 224 PHE A C 1
ATOM 1706 O O . PHE A 1 224 ? 37.175 8.198 -13.217 1.00 32.16 224 PHE A O 1
ATOM 1713 N N . CYS A 1 225 ? 35.259 8.552 -14.334 1.00 29.77 225 CYS A N 1
ATOM 1714 C CA . CYS A 1 225 ? 35.842 8.601 -15.677 1.00 29.77 225 CYS A CA 1
ATOM 1715 C C . CYS A 1 225 ? 35.852 10.027 -16.271 1.00 29.77 225 CYS A C 1
ATOM 1717 O O . CYS A 1 225 ? 36.239 10.204 -17.426 1.00 29.77 225 CYS A O 1
ATOM 1719 N N . VAL A 1 226 ? 35.460 11.031 -15.479 1.00 31.52 226 VAL A N 1
ATOM 1720 C CA . VAL A 1 226 ? 35.676 12.472 -15.710 1.00 31.52 226 VAL A CA 1
ATOM 1721 C C . VAL A 1 226 ? 36.659 12.971 -14.662 1.00 31.52 226 VAL A C 1
ATOM 1723 O O . VAL A 1 226 ? 37.580 13.721 -15.048 1.00 31.52 226 VAL A O 1
#

Organism: Trifolium pratense (NCBI:txid57577)

Radius of gyration: 20.72 Å; chains: 1; bounding box: 60×40×59 Å

Secondary structure (DSSP, 8-state):
-HHHHHHHHHHH---HHHHHHHHHHHHHHHHHHHTT-HHHHHHHHHHHHHHHHHHHHHHHHHH---HHHHHHHHHS----STTHHHHHHHHHHHH--HHHHHHHHHHHHHS---SSHHHHHHHHHHHHHHHHHHHHHHHHHHHHHHHHHHHHHT-TT--HHHHHHTTS--HHHHHHHHHHHH-HHHHHHHHHHHHHHHHHHHHHHHHHHHHHHHHHHHHHHHHT--

Foldseek 3Di:
DQLQLVLCCLQPVDHSVVSVVVVVVVLVVVVVVPVVDDVVVVVLLVVLLVLLLVLLVVLLVLLVFDVVVLVCCVVDPDQDDDCSVVVVVVVVVVLDDPLVVQLLVVVLVPDDFPPDPVRVVVSVVVSVVVVVVVVVSVVVSVSSLVRSLVSLLPDPPDDPVLVVCSVVPDPVSSLVSCCVRSHSVSSNSSSSSSNSVSSSCSSSVVSSVVSVCVVVVVVVVVVVVD

InterPro domains:
  IPR001046 NRAMP family [PF01566] (1-214)
  IPR001046 NRAMP family [PR00447] (13-32)
  IPR001046 NRAMP family [PR00447] (38-59)
  IPR001046 NRAMP family [PR00447] (88-111)
  IPR001046 NRAMP family [PR00447] (198-217)
  IPR001046 NRAMP family [PTHR11706] (1-214)

Sequence (226 aa):
VIGTAFALNMLFNIPVWIGVLLTGLSTLMLLALQQYGVRKLEFLIAFLVFTIAACFWAELGYAKPDAKEVVKGLFVPQLKGSGATGLAISLLGAMVMPHNLFLHSALVLSRKIPRSVRGIKEACRFYMIESAFALMVAFLINVSVISVSGAVCNSSNLNEEDRMSCQDLDLNKASFLLRNVLGKWSSKLFGVALLASGQSSTITGTYAGQYVMQVDSFMFIIMFCV